Protein AF-A0A927SRC9-F1 (afdb_monomer_lite)

Sequence (230 aa):
MITITPLENLLAWVKRMDMAVAENKFVPLAQTEVENLRKLILIVANGMQYAHPQCEAHLKRIEQNLFYLPDVYGYRINLCLFGQLFLIVHHVKEQLQDGFWCNIHPRIIGVAQAEYVDGYFDSAAEKALREVETYLRELFSQHYSGQGEPKEIATIKDRLLNDDTAYEFDRQTPSGKNYFDGVKALFDNAFKAYRNPAAHRNITISQREAAERIMLASQLMYVLDEKRIK

Radius of gyration: 24.72 Å; chains: 1; bounding box: 65×35×71 Å

pLDDT: mean 82.33, std 11.14, range [45.84, 95.69]

Foldseek 3Di:
DQDVVLLVVLLVVLVVVVVCVVVVHDDADDPVNLVVNLVSLQSRLVVCVPPPVPLSVLSNVLSVQQWDDPDPRHIDGDVVSSVVSNVSSVVSVCCVLPVLCVLFDPQLCVFQNVCLVVVVLLRSLLRLLVSLLVVLQVQLCVQVPPPPRDPDSVVSLCQCLDDPHWWDFPPVDPVRVVVSVVLSVLNVVLCVPRNPPVVVPPDDDDSVRSSVSSSSSRVNVVVVVVTGTD

Secondary structure (DSSP, 8-state):
---HHHHHHHHHHHHHHHHHHHTT---PBPHHHHHHHHHHHHHHHHHTTTT-HHHHHHHHHHHHHSEE--STT-BEE-HHHHHHHHHHHHHHHHIIIIITGGGS-HHHHHHHHHHHHTT-HHHHHHHHHHHHHHHHHHHHHHHTTTSPPPS-HHHHHHHHSSTTSSB----SSHHHHHHHHHHHHHHHHHHHHHS-SGGGS--PPPHHHHHHHHHHHHHHHHHHHHS-B-

Structure (mmCIF, N/CA/C/O backbone):
data_AF-A0A927SRC9-F1
#
_entry.id   AF-A0A927SRC9-F1
#
loop_
_atom_site.group_PDB
_atom_site.id
_atom_site.type_symbol
_atom_site.label_atom_id
_atom_site.label_alt_id
_atom_site.label_comp_id
_atom_site.label_asym_id
_atom_site.label_entity_id
_atom_site.label_seq_id
_atom_site.pdbx_PDB_ins_code
_atom_site.Cartn_x
_atom_site.Cartn_y
_atom_site.Cartn_z
_atom_site.occupancy
_atom_site.B_iso_or_equiv
_atom_site.auth_seq_id
_atom_site.auth_comp_id
_atom_site.auth_asym_id
_atom_site.auth_atom_id
_atom_site.pdbx_PDB_model_num
ATOM 1 N N . MET A 1 1 ? 11.248 6.699 -3.189 1.00 45.84 1 MET A N 1
ATOM 2 C CA . MET A 1 1 ? 10.014 5.995 -3.591 1.00 45.84 1 MET A CA 1
ATOM 3 C C . MET A 1 1 ? 10.081 5.807 -5.090 1.00 45.84 1 MET A C 1
ATOM 5 O O . MET A 1 1 ? 10.367 6.784 -5.773 1.00 45.84 1 MET A O 1
ATOM 9 N N . ILE A 1 2 ? 9.943 4.576 -5.577 1.00 52.00 2 ILE A N 1
ATOM 10 C CA . ILE A 1 2 ? 9.993 4.283 -7.015 1.00 52.00 2 ILE A CA 1
ATOM 11 C C . ILE A 1 2 ? 8.811 4.996 -7.666 1.00 52.00 2 ILE A C 1
ATOM 13 O O . ILE A 1 2 ? 7.673 4.802 -7.250 1.00 52.00 2 ILE A O 1
ATOM 17 N N . THR A 1 3 ? 9.070 5.849 -8.649 1.00 57.88 3 THR A N 1
ATOM 18 C CA . THR A 1 3 ? 8.005 6.371 -9.501 1.00 57.88 3 THR A CA 1
ATOM 19 C C . THR A 1 3 ? 7.595 5.251 -10.461 1.00 57.88 3 THR A C 1
ATOM 21 O O . THR A 1 3 ? 8.454 4.607 -11.064 1.00 57.88 3 THR A O 1
ATOM 24 N N . ILE A 1 4 ? 6.293 4.964 -10.572 1.00 64.81 4 ILE A N 1
ATOM 25 C CA . ILE A 1 4 ? 5.781 3.872 -11.421 1.00 64.81 4 ILE A CA 1
ATOM 26 C C . ILE A 1 4 ? 6.190 4.082 -12.890 1.00 64.81 4 ILE A C 1
ATOM 28 O O . ILE A 1 4 ? 6.624 3.148 -13.559 1.00 64.81 4 ILE A O 1
ATOM 32 N N . THR A 1 5 ? 6.142 5.324 -13.377 1.00 74.44 5 THR A N 1
ATOM 33 C CA . THR A 1 5 ? 6.317 5.637 -14.802 1.00 74.44 5 THR A CA 1
ATOM 34 C C . THR A 1 5 ? 7.704 5.263 -15.362 1.00 74.44 5 THR A C 1
ATOM 36 O O . THR A 1 5 ? 7.764 4.641 -16.423 1.00 74.44 5 THR A O 1
ATOM 39 N N . PRO A 1 6 ? 8.844 5.557 -14.697 1.00 79.81 6 PRO A N 1
ATOM 40 C CA . PRO A 1 6 ? 10.150 5.070 -15.151 1.00 79.81 6 PRO A CA 1
ATOM 41 C C . PRO A 1 6 ? 10.279 3.546 -15.197 1.00 79.81 6 PRO A C 1
ATOM 43 O O . PRO A 1 6 ? 10.915 3.025 -16.115 1.00 79.81 6 PRO A O 1
ATOM 46 N N . LEU A 1 7 ? 9.671 2.835 -14.241 1.00 82.69 7 LEU A N 1
ATOM 47 C CA . LEU A 1 7 ? 9.677 1.374 -14.218 1.00 82.69 7 LEU A CA 1
ATOM 48 C C . LEU A 1 7 ? 8.865 0.798 -15.386 1.00 82.69 7 LEU A C 1
ATOM 50 O O . LEU A 1 7 ? 9.328 -0.122 -16.055 1.00 82.69 7 LEU A O 1
ATOM 54 N N . GLU A 1 8 ? 7.690 1.359 -15.672 1.00 83.94 8 GLU A N 1
ATOM 55 C CA . GLU A 1 8 ? 6.844 0.949 -16.801 1.00 83.94 8 GLU A CA 1
ATOM 56 C C . GLU A 1 8 ? 7.511 1.190 -18.154 1.00 83.94 8 GLU A C 1
ATOM 58 O O . GLU A 1 8 ? 7.498 0.307 -19.014 1.00 83.94 8 GLU A O 1
ATOM 63 N N . ASN A 1 9 ? 8.162 2.342 -18.323 1.00 87.12 9 ASN A N 1
ATOM 64 C CA . ASN A 1 9 ? 8.922 2.648 -19.534 1.00 87.12 9 ASN A CA 1
ATOM 65 C C . ASN A 1 9 ? 10.078 1.660 -19.740 1.00 87.12 9 ASN A C 1
ATOM 67 O O . ASN A 1 9 ? 10.316 1.197 -20.859 1.00 87.12 9 ASN A O 1
ATOM 71 N N . LEU A 1 10 ? 10.775 1.297 -18.658 1.00 90.75 10 LEU A N 1
ATOM 72 C CA . LEU A 1 10 ? 11.849 0.310 -18.704 1.00 90.75 10 LEU A CA 1
ATOM 73 C C . LEU A 1 10 ? 11.312 -1.096 -19.012 1.00 90.75 10 LEU A C 1
ATOM 75 O O . LEU A 1 10 ? 11.871 -1.780 -19.864 1.00 90.75 10 LEU A O 1
ATOM 79 N N . LEU A 1 11 ? 10.196 -1.502 -18.399 1.00 90.25 11 LEU A N 1
ATOM 80 C CA . LEU A 1 11 ? 9.498 -2.761 -18.695 1.00 90.25 11 LEU A CA 1
ATOM 81 C C . LEU A 1 11 ? 9.060 -2.849 -20.160 1.00 90.25 11 LEU A C 1
ATOM 83 O O . LEU A 1 11 ? 9.227 -3.893 -20.789 1.00 90.25 11 LEU A O 1
ATOM 87 N N . ALA A 1 12 ? 8.502 -1.770 -20.712 1.00 90.75 12 ALA A N 1
ATOM 88 C CA . ALA A 1 12 ? 8.084 -1.719 -22.110 1.00 90.75 12 ALA A CA 1
ATOM 89 C C . ALA A 1 12 ? 9.280 -1.905 -23.054 1.00 90.75 12 ALA A C 1
ATOM 91 O O . ALA A 1 12 ? 9.205 -2.687 -24.006 1.00 90.75 12 ALA A O 1
ATOM 92 N N . TRP A 1 13 ? 10.405 -1.246 -22.757 1.00 93.31 13 TRP A N 1
ATOM 93 C CA . TRP A 1 13 ? 11.640 -1.423 -23.514 1.00 93.31 13 TRP A CA 1
ATOM 94 C C . TRP A 1 13 ? 12.182 -2.852 -23.408 1.00 93.31 13 TRP A C 1
ATOM 96 O O . TRP A 1 13 ? 12.467 -3.466 -24.435 1.00 93.31 13 TRP A O 1
ATOM 106 N N . VAL A 1 14 ? 12.267 -3.401 -22.191 1.00 93.31 14 VAL A N 1
ATOM 107 C CA . VAL A 1 14 ? 12.745 -4.768 -21.938 1.00 93.31 14 VAL A CA 1
ATOM 108 C C . VAL A 1 14 ? 11.923 -5.783 -22.735 1.00 93.31 14 VAL A C 1
ATOM 110 O O . VAL A 1 14 ? 12.502 -6.599 -23.444 1.00 93.31 14 VAL A O 1
ATOM 113 N N . LYS A 1 15 ? 10.587 -5.685 -22.716 1.00 91.75 15 LYS A N 1
ATOM 114 C CA . LYS A 1 15 ? 9.701 -6.571 -23.493 1.00 91.75 15 LYS A CA 1
ATOM 115 C C . LYS A 1 15 ? 9.919 -6.456 -24.999 1.00 91.75 15 LYS A C 1
ATOM 117 O O . LYS A 1 15 ? 9.964 -7.463 -25.698 1.00 91.75 15 LYS A O 1
ATOM 122 N N . ARG A 1 16 ? 10.059 -5.230 -25.510 1.00 91.19 16 ARG A N 1
ATOM 123 C CA . ARG A 1 16 ? 10.324 -4.994 -26.936 1.00 91.19 16 ARG A CA 1
ATOM 124 C C . ARG A 1 16 ? 11.650 -5.619 -27.365 1.00 91.19 16 ARG A C 1
ATOM 126 O O . ARG A 1 16 ? 11.724 -6.214 -28.436 1.00 91.19 16 ARG A O 1
ATOM 133 N N . MET A 1 17 ? 12.683 -5.477 -26.539 1.00 88.81 17 MET A N 1
ATOM 134 C CA . MET A 1 17 ? 13.997 -6.050 -26.813 1.00 88.81 17 MET A CA 1
ATOM 135 C C . MET A 1 17 ? 14.001 -7.573 -26.709 1.00 88.81 17 MET A C 1
ATOM 137 O O . MET A 1 17 ? 14.605 -8.213 -27.560 1.00 88.81 17 MET A O 1
ATOM 141 N N . ASP A 1 18 ? 13.306 -8.148 -25.727 1.00 90.69 18 ASP A N 1
ATOM 142 C CA . ASP A 1 18 ? 13.169 -9.599 -25.568 1.00 90.69 18 ASP A CA 1
ATOM 143 C C . ASP A 1 18 ? 12.541 -10.245 -26.815 1.00 90.69 18 ASP A C 1
ATOM 145 O O . ASP A 1 18 ? 13.101 -11.183 -27.381 1.00 90.69 18 ASP A O 1
ATOM 149 N N . MET A 1 19 ? 11.468 -9.644 -27.349 1.00 88.81 19 MET A N 1
ATOM 150 C CA . MET A 1 19 ? 10.874 -10.067 -28.625 1.00 88.81 19 MET A CA 1
ATOM 151 C C . MET A 1 19 ? 11.865 -9.968 -29.793 1.00 88.81 19 MET A C 1
ATOM 153 O O . MET A 1 19 ? 11.963 -10.886 -30.604 1.00 88.81 19 MET A O 1
ATOM 157 N N . ALA A 1 20 ? 12.635 -8.879 -29.879 1.00 86.44 20 ALA A N 1
ATOM 158 C CA . ALA A 1 20 ? 13.613 -8.711 -30.951 1.00 86.44 20 ALA A CA 1
ATOM 159 C C . ALA A 1 20 ? 14.757 -9.737 -30.872 1.00 86.44 20 ALA A C 1
ATOM 161 O O . ALA A 1 20 ? 15.196 -10.243 -31.905 1.00 86.44 20 ALA A O 1
ATOM 162 N N . VAL A 1 21 ? 15.213 -10.074 -29.660 1.00 85.06 21 VAL A N 1
ATOM 163 C CA . VAL A 1 21 ? 16.221 -11.118 -29.426 1.00 85.06 21 VAL A CA 1
ATOM 164 C C . VAL A 1 21 ? 15.667 -12.493 -29.802 1.00 85.06 21 VAL A C 1
ATOM 166 O O . VAL A 1 21 ? 16.353 -13.239 -30.499 1.00 85.06 21 VAL A O 1
ATOM 169 N N . ALA A 1 22 ? 14.427 -12.808 -29.417 1.00 85.75 22 ALA A N 1
ATOM 170 C CA . ALA A 1 22 ? 13.768 -14.070 -29.764 1.00 85.75 22 ALA A CA 1
ATOM 171 C C . ALA A 1 22 ? 13.616 -14.261 -31.285 1.00 85.75 22 ALA A C 1
ATOM 173 O O . ALA A 1 22 ? 13.769 -15.369 -31.796 1.00 85.75 22 ALA A O 1
ATOM 174 N N . GLU A 1 23 ? 13.375 -13.177 -32.022 1.00 88.00 23 GLU A N 1
ATOM 175 C CA . GLU A 1 23 ? 13.274 -13.174 -33.487 1.00 88.00 23 GLU A CA 1
ATOM 176 C C . GLU A 1 23 ? 14.637 -13.038 -34.196 1.00 88.00 23 GLU A C 1
ATOM 178 O O . GLU A 1 23 ? 14.687 -12.918 -35.422 1.00 88.00 23 GLU A O 1
ATOM 183 N N . ASN A 1 24 ? 15.743 -13.031 -33.442 1.00 80.31 24 ASN A N 1
ATOM 184 C CA . ASN A 1 24 ? 17.107 -12.803 -33.930 1.00 80.31 24 ASN A CA 1
ATOM 185 C C . ASN A 1 24 ? 17.245 -11.518 -34.778 1.00 80.31 24 ASN A C 1
ATOM 187 O O . ASN A 1 24 ? 18.045 -11.442 -35.716 1.00 80.31 24 ASN A O 1
ATOM 191 N N . LYS A 1 25 ? 16.438 -10.496 -34.465 1.00 79.50 25 LYS A N 1
ATOM 192 C CA . LYS A 1 25 ? 16.442 -9.200 -35.145 1.00 79.50 25 LYS A CA 1
ATOM 193 C C . LYS A 1 25 ? 17.527 -8.305 -34.566 1.00 79.50 25 LYS A C 1
ATOM 195 O O . LYS A 1 25 ? 17.625 -8.098 -33.358 1.00 79.50 25 LYS A O 1
ATOM 200 N N . PHE A 1 26 ? 18.309 -7.700 -35.454 1.00 71.62 26 PHE A N 1
ATOM 201 C CA . PHE A 1 26 ? 19.232 -6.643 -35.071 1.00 71.62 26 PHE A CA 1
ATOM 202 C C . PHE A 1 26 ? 18.462 -5.344 -34.796 1.00 71.62 26 PHE A C 1
ATOM 204 O O . PHE A 1 26 ? 17.768 -4.836 -35.676 1.00 71.62 26 PHE A O 1
ATOM 211 N N . VAL A 1 27 ? 18.610 -4.797 -33.588 1.00 73.94 27 VAL A N 1
ATOM 212 C CA . VAL A 1 27 ? 18.037 -3.501 -33.197 1.00 73.94 27 VAL A CA 1
ATOM 213 C C . VAL A 1 27 ? 19.183 -2.516 -32.964 1.00 73.94 27 VAL A C 1
ATOM 215 O O . VAL A 1 27 ? 19.844 -2.601 -31.926 1.00 73.94 27 VAL A O 1
ATOM 218 N N . PRO A 1 28 ? 19.466 -1.603 -33.912 1.00 73.69 28 PRO A N 1
ATOM 219 C CA . PRO A 1 28 ? 20.456 -0.559 -33.691 1.00 73.69 28 PRO A CA 1
ATOM 220 C C . PRO A 1 28 ? 19.941 0.420 -32.634 1.00 73.69 28 PRO A C 1
ATOM 222 O O . PRO A 1 28 ? 18.840 0.951 -32.764 1.00 73.69 28 PRO A O 1
ATOM 225 N N . LEU A 1 29 ? 20.749 0.678 -31.605 1.00 83.69 29 LEU A N 1
ATOM 226 C CA . LEU A 1 29 ? 20.427 1.658 -30.571 1.00 83.69 29 LEU A CA 1
ATOM 227 C C . LEU A 1 29 ? 21.151 2.977 -30.842 1.00 83.69 29 LEU A C 1
ATOM 229 O O . LEU A 1 29 ? 22.384 3.029 -30.917 1.00 83.69 29 LEU A O 1
ATOM 233 N N . ALA A 1 30 ? 20.371 4.052 -30.954 1.00 85.81 30 ALA A N 1
ATOM 234 C CA . ALA A 1 30 ? 20.898 5.405 -31.060 1.00 85.81 30 ALA A CA 1
ATOM 235 C C . ALA A 1 30 ? 21.479 5.873 -29.716 1.00 85.81 30 ALA A C 1
ATOM 237 O O . ALA A 1 30 ? 21.013 5.478 -28.647 1.00 85.81 30 ALA A O 1
ATOM 238 N N . GLN A 1 31 ? 22.461 6.776 -29.759 1.00 85.31 31 GLN A N 1
ATOM 239 C CA . GLN A 1 31 ? 23.085 7.323 -28.549 1.00 85.31 31 GLN A CA 1
ATOM 240 C C . GLN A 1 31 ? 22.061 7.968 -27.599 1.00 85.31 31 GLN A C 1
ATOM 242 O O . GLN A 1 31 ? 22.100 7.730 -26.395 1.00 85.31 31 GLN A O 1
ATOM 247 N N . THR A 1 32 ? 21.108 8.730 -28.137 1.00 87.81 32 THR A N 1
ATOM 248 C CA . THR A 1 32 ? 20.048 9.380 -27.351 1.00 87.81 32 THR A CA 1
ATOM 249 C C . THR A 1 32 ? 19.145 8.372 -26.639 1.00 87.81 32 THR A C 1
ATOM 251 O O . THR A 1 32 ? 18.741 8.596 -25.499 1.00 87.81 32 THR A O 1
ATOM 254 N N . GLU A 1 33 ? 18.853 7.236 -27.277 1.00 88.75 33 GLU A N 1
ATOM 255 C CA . GLU A 1 33 ? 18.081 6.151 -26.668 1.00 88.75 33 GLU A CA 1
ATOM 256 C C . GLU A 1 33 ? 18.862 5.492 -25.524 1.00 88.75 33 GLU A C 1
ATOM 258 O O . GLU A 1 33 ? 18.316 5.308 -24.436 1.00 88.75 33 GLU A O 1
ATOM 263 N N . VAL A 1 34 ? 20.154 5.218 -25.726 1.00 90.12 34 VAL A N 1
ATOM 264 C CA . VAL A 1 34 ? 21.039 4.656 -24.692 1.00 90.12 34 VAL A CA 1
ATOM 265 C C . VAL A 1 34 ? 21.136 5.572 -23.475 1.00 90.12 34 VAL A C 1
ATOM 267 O O . VAL A 1 34 ? 20.992 5.110 -22.344 1.00 90.12 34 VAL A O 1
ATOM 270 N N . GLU A 1 35 ? 21.332 6.873 -23.680 1.00 90.44 35 GLU A N 1
ATOM 271 C CA . GLU A 1 35 ? 21.396 7.851 -22.588 1.00 90.44 35 GLU A CA 1
ATOM 272 C C . GLU A 1 35 ? 20.084 7.917 -21.795 1.00 90.44 35 GLU A C 1
ATOM 274 O O . GLU A 1 35 ? 20.103 8.001 -20.564 1.00 90.44 35 GLU A O 1
ATOM 279 N N . ASN A 1 36 ? 18.939 7.835 -22.475 1.00 92.00 36 ASN A N 1
ATOM 280 C CA . ASN A 1 36 ? 17.635 7.794 -21.818 1.00 92.00 36 ASN A CA 1
ATOM 281 C C . ASN A 1 36 ? 17.441 6.505 -21.011 1.00 92.00 36 ASN A C 1
ATOM 283 O O . ASN A 1 36 ? 16.979 6.562 -19.872 1.00 92.00 36 ASN A O 1
ATOM 287 N N . LEU A 1 37 ? 17.837 5.354 -21.553 1.00 92.75 37 LEU A N 1
ATOM 288 C CA . LEU A 1 37 ? 17.742 4.071 -20.852 1.00 92.75 37 LEU A CA 1
ATOM 289 C C . LEU A 1 37 ? 18.650 4.026 -19.627 1.00 92.75 37 LEU A C 1
ATOM 291 O O . LEU A 1 37 ? 18.216 3.583 -18.566 1.00 92.75 37 LEU A O 1
ATOM 295 N N . ARG A 1 38 ? 19.872 4.553 -19.735 1.00 93.69 38 ARG A N 1
ATOM 296 C CA . ARG A 1 38 ? 20.783 4.704 -18.595 1.00 93.69 38 ARG A CA 1
ATOM 297 C C . ARG A 1 38 ? 20.152 5.528 -17.477 1.00 93.69 38 ARG A C 1
ATOM 299 O O . ARG A 1 38 ? 20.130 5.088 -16.329 1.00 93.69 38 ARG A O 1
ATOM 306 N N . LYS A 1 39 ? 19.545 6.671 -17.817 1.00 92.62 39 LYS A N 1
ATOM 307 C CA . LYS A 1 39 ? 18.799 7.499 -16.852 1.00 92.62 39 LYS A CA 1
ATOM 308 C C . LYS A 1 39 ? 17.648 6.727 -16.205 1.00 92.62 39 LYS A C 1
ATOM 310 O O . LYS A 1 39 ? 17.509 6.784 -14.987 1.00 92.62 39 LYS A O 1
ATOM 315 N N . LEU A 1 40 ? 16.849 5.992 -16.984 1.00 90.38 40 LEU A N 1
ATOM 316 C CA . LEU A 1 40 ? 15.742 5.182 -16.459 1.00 90.38 40 LEU A CA 1
ATOM 317 C C . LEU A 1 40 ? 16.233 4.109 -15.480 1.00 90.38 40 LEU A C 1
ATOM 319 O O . LEU A 1 40 ? 15.690 4.001 -14.381 1.00 90.38 40 LEU A O 1
ATOM 323 N N . ILE A 1 41 ? 17.289 3.370 -15.836 1.00 92.88 41 ILE A N 1
ATOM 324 C CA . ILE A 1 41 ? 17.891 2.354 -14.961 1.00 92.88 41 ILE A CA 1
ATOM 325 C C . ILE A 1 41 ? 18.390 3.002 -13.664 1.00 92.88 41 ILE A C 1
ATOM 327 O O . ILE A 1 41 ? 18.125 2.472 -12.587 1.00 92.88 41 ILE A O 1
ATOM 331 N N . LEU A 1 42 ? 19.045 4.166 -13.740 1.00 91.19 42 LEU A N 1
ATOM 332 C CA . LEU A 1 42 ? 19.516 4.889 -12.555 1.00 91.19 42 LEU A CA 1
ATOM 333 C C . LEU A 1 42 ? 18.365 5.345 -11.649 1.00 91.19 42 LEU A C 1
ATOM 335 O O . LEU A 1 42 ? 18.471 5.243 -10.428 1.00 91.19 42 LEU A O 1
ATOM 339 N N . ILE A 1 43 ? 17.267 5.842 -12.227 1.00 87.12 43 ILE A N 1
ATOM 340 C CA . ILE A 1 43 ? 16.080 6.261 -11.467 1.00 87.12 43 ILE A CA 1
ATOM 341 C C . ILE A 1 43 ? 15.481 5.063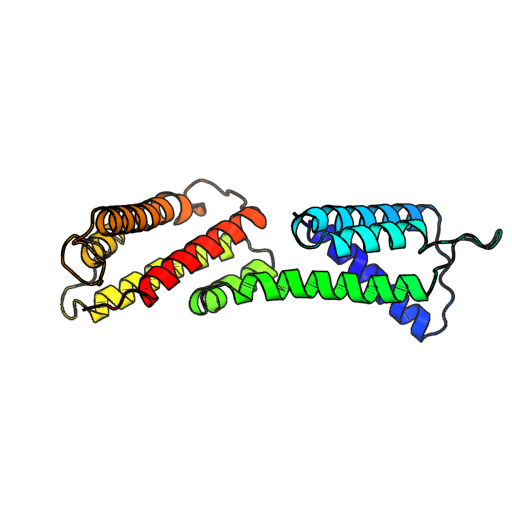 -10.722 1.00 87.12 43 ILE A C 1
ATOM 343 O O . ILE A 1 43 ? 15.209 5.167 -9.525 1.00 87.12 43 ILE A O 1
ATOM 347 N N . VAL A 1 44 ? 15.329 3.920 -11.400 1.00 85.94 44 VAL A N 1
ATOM 348 C CA . VAL A 1 44 ? 14.832 2.683 -10.778 1.00 85.94 44 VAL A CA 1
ATOM 349 C C . VAL A 1 44 ? 15.801 2.189 -9.696 1.00 85.94 44 VAL A C 1
ATOM 351 O O . VAL A 1 44 ? 15.359 1.845 -8.601 1.00 85.94 44 VAL A O 1
ATOM 354 N N . ALA A 1 45 ? 17.114 2.229 -9.950 1.00 87.75 45 ALA A N 1
ATOM 355 C CA . ALA A 1 45 ? 18.144 1.840 -8.985 1.00 87.75 45 ALA A CA 1
ATOM 356 C C . ALA A 1 45 ? 18.093 2.694 -7.711 1.00 87.75 45 ALA A C 1
ATOM 358 O O . ALA A 1 45 ? 18.006 2.159 -6.609 1.00 87.75 45 ALA A O 1
ATOM 359 N N . ASN A 1 46 ? 18.079 4.020 -7.849 1.00 84.31 46 ASN A N 1
ATOM 360 C CA . ASN A 1 46 ? 18.010 4.936 -6.708 1.00 84.31 46 ASN A CA 1
ATOM 361 C C . ASN A 1 46 ? 16.675 4.805 -5.955 1.00 84.31 46 ASN A C 1
ATOM 363 O O . ASN A 1 46 ? 16.626 4.952 -4.735 1.00 84.31 46 ASN A O 1
ATOM 367 N N . GLY A 1 47 ? 15.589 4.472 -6.660 1.00 76.81 47 GLY A N 1
ATOM 368 C CA . GLY A 1 47 ? 14.307 4.145 -6.041 1.00 76.81 47 GLY A CA 1
ATOM 369 C C . GLY A 1 47 ? 14.366 2.927 -5.109 1.00 76.81 47 GLY A C 1
ATOM 370 O O . GLY A 1 47 ? 13.562 2.854 -4.178 1.00 76.81 47 GLY A O 1
ATOM 371 N N . MET A 1 48 ? 15.336 2.030 -5.318 1.00 74.38 48 MET A N 1
ATOM 372 C CA . MET A 1 48 ? 15.547 0.794 -4.557 1.00 74.38 48 MET A CA 1
ATOM 373 C C . MET A 1 48 ? 16.512 0.907 -3.380 1.00 74.38 48 MET A C 1
ATOM 375 O O . MET A 1 48 ? 16.611 -0.044 -2.606 1.00 74.38 48 MET A O 1
ATOM 379 N N . GLN A 1 49 ? 17.178 2.049 -3.202 1.00 76.12 49 GLN A N 1
ATOM 380 C CA . GLN A 1 49 ? 18.244 2.226 -2.211 1.00 76.12 49 GLN A CA 1
ATOM 381 C C . GLN A 1 49 ? 17.858 1.771 -0.795 1.00 76.12 49 GLN A C 1
ATOM 383 O O . GLN A 1 49 ? 18.661 1.167 -0.090 1.00 76.12 49 GLN A O 1
ATOM 388 N N . TYR A 1 50 ? 16.621 2.043 -0.377 1.00 67.12 50 TYR A N 1
ATOM 389 C CA . TYR A 1 50 ? 16.157 1.732 0.977 1.00 67.12 50 TYR A CA 1
ATOM 390 C C . TYR A 1 50 ? 15.476 0.365 1.098 1.00 67.12 50 TYR A C 1
ATOM 392 O O . TYR A 1 50 ? 15.511 -0.229 2.170 1.00 67.12 50 TYR A O 1
ATOM 400 N N . ALA A 1 51 ? 14.860 -0.132 0.022 1.00 66.94 51 ALA A N 1
ATOM 401 C CA . ALA A 1 51 ? 14.133 -1.402 0.040 1.00 66.94 51 ALA A CA 1
ATOM 402 C C . ALA A 1 51 ? 15.066 -2.593 -0.229 1.00 66.94 51 ALA A C 1
ATOM 404 O O . ALA A 1 51 ? 15.014 -3.600 0.472 1.00 66.94 51 ALA A O 1
ATOM 405 N N . HIS A 1 52 ? 15.954 -2.465 -1.221 1.00 74.12 52 HIS A N 1
ATOM 406 C CA . HIS A 1 52 ? 16.836 -3.537 -1.680 1.00 74.12 52 HIS A CA 1
ATOM 407 C C . HIS A 1 52 ? 18.204 -2.986 -2.136 1.00 74.12 52 HIS A C 1
ATOM 409 O O . HIS A 1 52 ? 18.459 -2.884 -3.341 1.00 74.12 52 HIS A O 1
ATOM 415 N N . PRO A 1 53 ? 19.137 -2.702 -1.203 1.00 79.81 53 PRO A N 1
ATOM 416 C CA . PRO A 1 53 ? 20.460 -2.146 -1.526 1.00 79.81 53 PRO A CA 1
ATOM 417 C C . PRO A 1 53 ? 21.271 -2.998 -2.520 1.00 79.81 53 PRO A C 1
ATOM 419 O O . PRO A 1 53 ? 22.036 -2.490 -3.337 1.00 79.81 53 PRO A O 1
ATOM 422 N N . GLN A 1 54 ? 21.078 -4.321 -2.493 1.00 81.94 54 GLN A N 1
ATOM 423 C CA . GLN A 1 54 ? 21.727 -5.244 -3.430 1.00 81.94 54 GLN A CA 1
ATOM 424 C C . GLN A 1 54 ? 21.199 -5.082 -4.867 1.00 81.94 54 GLN A C 1
ATOM 426 O O . GLN A 1 54 ? 21.971 -5.165 -5.822 1.00 81.94 54 GLN A O 1
ATOM 431 N N . CYS A 1 55 ? 19.898 -4.812 -5.031 1.00 83.31 55 CYS A N 1
ATOM 432 C CA . CYS A 1 55 ? 19.298 -4.551 -6.341 1.00 83.31 55 CYS A CA 1
ATOM 433 C C . CYS A 1 55 ? 19.769 -3.208 -6.905 1.00 83.31 55 CYS A C 1
ATOM 435 O O . CYS A 1 55 ? 20.077 -3.126 -8.091 1.00 83.31 55 CYS A O 1
ATOM 437 N N . GLU A 1 56 ? 19.892 -2.178 -6.062 1.00 86.31 56 GLU A N 1
ATOM 438 C CA . GLU A 1 56 ? 20.474 -0.888 -6.452 1.00 86.31 56 GLU A CA 1
ATOM 439 C C . GLU A 1 56 ? 21.897 -1.068 -7.007 1.00 86.31 56 GLU A C 1
ATOM 441 O O . GLU A 1 56 ? 22.192 -0.613 -8.116 1.00 86.31 56 GLU A O 1
ATOM 446 N N . ALA A 1 57 ? 22.773 -1.753 -6.263 1.00 88.25 57 ALA A N 1
ATOM 447 C CA . ALA A 1 57 ? 24.156 -1.980 -6.677 1.00 88.25 57 ALA A CA 1
ATOM 448 C C . ALA A 1 57 ? 24.238 -2.754 -8.006 1.00 88.25 57 ALA A C 1
ATOM 450 O O . ALA A 1 57 ? 25.018 -2.395 -8.895 1.00 88.25 57 ALA A O 1
ATOM 451 N N . HIS A 1 58 ? 23.396 -3.777 -8.181 1.00 89.94 58 HIS A N 1
ATOM 452 C CA . HIS A 1 58 ? 23.323 -4.525 -9.434 1.00 89.94 58 HIS A CA 1
ATOM 453 C C . HIS A 1 58 ? 22.795 -3.689 -10.603 1.00 89.94 58 HIS A C 1
ATOM 455 O O . HIS A 1 58 ? 23.379 -3.750 -11.685 1.00 89.94 58 HIS A O 1
ATOM 461 N N . LEU A 1 59 ? 21.752 -2.879 -10.410 1.00 92.06 59 LEU A N 1
ATOM 462 C CA . LEU A 1 59 ? 21.220 -2.010 -11.464 1.00 92.06 59 LEU A CA 1
ATOM 463 C C . LEU A 1 59 ? 22.229 -0.934 -11.883 1.00 92.06 59 LEU A C 1
ATOM 465 O O . LEU A 1 59 ? 22.371 -0.677 -13.076 1.00 92.06 59 LEU A O 1
ATOM 469 N N . LYS A 1 60 ? 22.997 -0.373 -10.940 1.00 93.00 60 LYS A N 1
ATOM 470 C CA . LYS A 1 60 ? 24.106 0.549 -11.249 1.00 93.00 60 LYS A CA 1
ATOM 471 C C . LYS A 1 60 ? 25.201 -0.130 -12.074 1.00 93.00 60 LYS A C 1
ATOM 473 O O . LYS A 1 60 ? 25.687 0.447 -13.041 1.00 93.00 60 LYS A O 1
ATOM 478 N N . ARG A 1 61 ? 25.545 -1.384 -11.760 1.00 94.31 61 ARG A N 1
ATOM 479 C CA . ARG A 1 61 ? 26.479 -2.173 -12.583 1.00 94.31 61 ARG A CA 1
ATOM 480 C C . ARG A 1 61 ? 25.930 -2.426 -13.988 1.00 94.31 61 ARG A C 1
ATOM 482 O O . ARG A 1 61 ? 26.690 -2.370 -14.955 1.00 94.31 61 ARG A O 1
ATOM 489 N N . ILE A 1 62 ? 24.639 -2.743 -14.099 1.00 94.00 62 ILE A N 1
ATOM 490 C CA . ILE A 1 62 ? 23.974 -2.969 -15.386 1.00 94.00 62 ILE A CA 1
ATOM 491 C C . ILE A 1 62 ? 24.003 -1.686 -16.213 1.00 94.00 62 ILE A C 1
ATOM 493 O O . ILE A 1 62 ? 24.426 -1.741 -17.358 1.00 94.00 62 ILE A O 1
ATOM 497 N N . GLU A 1 63 ? 23.639 -0.536 -15.648 1.00 94.25 63 GLU A N 1
ATOM 498 C CA . GLU A 1 63 ? 23.644 0.748 -16.362 1.00 94.25 63 GLU A CA 1
ATOM 499 C C . GLU A 1 63 ? 24.987 1.040 -17.053 1.00 94.25 63 GLU A C 1
ATOM 501 O O . GLU A 1 63 ? 25.015 1.383 -18.239 1.00 94.25 63 GLU A O 1
ATOM 506 N N . GLN A 1 64 ? 26.090 0.800 -16.342 1.00 91.69 64 GLN A N 1
ATOM 507 C CA . GLN A 1 64 ? 27.445 1.057 -16.831 1.00 91.69 64 GLN A CA 1
ATOM 508 C C . GLN A 1 64 ? 27.874 0.121 -17.968 1.00 91.69 64 GLN A C 1
ATOM 510 O O . GLN A 1 64 ? 28.624 0.534 -18.851 1.00 91.69 64 GLN A O 1
ATOM 515 N N . ASN A 1 65 ? 27.414 -1.134 -17.952 1.00 92.88 65 ASN A N 1
ATOM 516 C CA . ASN A 1 65 ? 27.985 -2.208 -18.774 1.00 92.88 65 ASN A CA 1
ATOM 517 C C . ASN A 1 65 ? 26.996 -2.831 -19.777 1.00 92.88 65 ASN A C 1
ATOM 519 O O . ASN A 1 65 ? 27.398 -3.636 -20.619 1.00 92.88 65 ASN A O 1
ATOM 523 N N . LEU A 1 66 ? 25.704 -2.492 -19.696 1.00 92.88 66 LEU A N 1
ATOM 524 C CA . LEU A 1 66 ? 24.654 -3.040 -20.560 1.00 92.88 66 LEU A CA 1
ATOM 525 C C . LEU A 1 66 ? 24.876 -2.659 -22.020 1.00 92.88 66 LEU A C 1
ATOM 527 O O . LEU A 1 66 ? 24.677 -3.490 -22.902 1.00 92.88 66 LEU A O 1
ATOM 531 N N . PHE A 1 67 ? 25.290 -1.416 -22.258 1.00 91.69 67 PHE A N 1
ATOM 532 C CA . PHE A 1 67 ? 25.535 -0.881 -23.589 1.00 91.69 67 PHE A CA 1
ATOM 533 C C . PHE A 1 67 ? 27.032 -0.743 -23.823 1.00 91.69 67 PHE A C 1
ATOM 535 O O . PHE A 1 67 ? 27.716 -0.057 -23.064 1.00 91.69 67 PHE A O 1
ATOM 542 N N . TYR A 1 68 ? 27.521 -1.345 -24.899 1.00 86.50 68 TYR A N 1
ATOM 543 C CA . TYR A 1 68 ? 28.899 -1.192 -25.349 1.00 86.50 68 TYR A CA 1
ATOM 544 C C . TYR A 1 68 ? 28.920 -0.820 -26.827 1.00 86.50 68 TYR A C 1
ATOM 546 O O . TYR A 1 68 ? 27.992 -1.135 -27.573 1.00 86.50 68 TYR A O 1
ATOM 554 N N . LEU A 1 69 ? 29.972 -0.124 -27.244 1.00 82.81 69 LEU A N 1
ATOM 555 C CA . LEU A 1 69 ? 30.147 0.321 -28.619 1.00 82.81 69 LEU A CA 1
ATOM 556 C C . LEU A 1 69 ? 31.293 -0.482 -29.245 1.00 82.81 69 LEU A C 1
ATOM 558 O O . LEU A 1 69 ? 32.453 -0.149 -29.012 1.00 82.81 69 LEU A O 1
ATOM 562 N N . PRO A 1 70 ? 30.999 -1.577 -29.964 1.00 67.50 70 PRO A N 1
ATOM 563 C CA . PRO A 1 70 ? 32.050 -2.409 -30.531 1.00 67.50 70 PRO A CA 1
ATOM 564 C C . PRO A 1 70 ? 32.683 -1.801 -31.785 1.00 67.50 70 PRO A C 1
ATOM 566 O O . PRO A 1 70 ? 33.811 -2.164 -32.066 1.00 67.50 70 PRO A O 1
ATOM 569 N N . ASP A 1 71 ? 31.982 -0.917 -32.517 1.00 61.78 71 ASP A N 1
ATOM 570 C CA . ASP A 1 71 ? 32.457 -0.257 -33.748 1.00 61.78 71 ASP A CA 1
ATOM 571 C C . ASP A 1 71 ? 31.496 0.876 -34.202 1.00 61.78 71 ASP A C 1
ATOM 573 O O . ASP A 1 71 ? 30.486 1.151 -33.551 1.00 61.78 71 ASP A O 1
ATOM 577 N N . VAL A 1 72 ? 31.775 1.507 -35.355 1.00 65.38 72 VAL A N 1
ATOM 578 C CA . VAL A 1 72 ? 31.069 2.661 -35.981 1.00 65.38 72 VAL A CA 1
ATOM 579 C C . VAL A 1 72 ? 29.553 2.461 -36.213 1.00 65.38 72 VAL A C 1
ATOM 581 O O . VAL A 1 72 ? 28.833 3.414 -36.494 1.00 65.38 72 VAL A O 1
ATOM 584 N N . TYR A 1 73 ? 29.039 1.236 -36.085 1.00 63.75 73 TYR A N 1
ATOM 585 C CA . TYR A 1 73 ? 27.655 0.865 -36.422 1.00 63.75 73 TYR A CA 1
ATOM 586 C C . TYR A 1 73 ? 26.636 1.031 -35.276 1.00 63.75 73 TYR A C 1
ATOM 588 O O . TYR A 1 73 ? 25.483 0.624 -35.420 1.00 63.75 73 TYR A O 1
ATOM 596 N N . GLY A 1 74 ? 27.036 1.632 -34.151 1.00 73.19 74 GLY A N 1
ATOM 597 C CA . GLY A 1 74 ? 26.149 1.968 -33.030 1.00 73.19 74 GLY A CA 1
ATOM 598 C C . GLY A 1 74 ? 26.291 1.058 -31.808 1.00 73.19 74 GLY A C 1
ATOM 599 O O . GLY A 1 74 ? 27.115 0.141 -31.768 1.00 73.19 74 GLY A O 1
ATOM 600 N N . TYR A 1 75 ? 25.492 1.338 -30.775 1.00 83.12 75 TYR A N 1
ATOM 601 C CA . TYR A 1 75 ? 25.554 0.608 -29.509 1.00 83.12 75 TYR A CA 1
ATOM 602 C C . TYR A 1 75 ? 24.968 -0.800 -29.635 1.00 83.12 75 TYR A C 1
ATOM 604 O O . TYR A 1 75 ? 23.933 -1.014 -30.269 1.00 83.12 75 TYR A O 1
ATOM 612 N N . ARG A 1 76 ? 25.613 -1.757 -28.963 1.00 83.81 76 ARG A N 1
ATOM 613 C CA . ARG A 1 76 ? 25.128 -3.125 -28.768 1.00 83.81 76 ARG A CA 1
ATOM 614 C C . ARG A 1 76 ? 24.813 -3.390 -27.304 1.00 83.81 76 ARG A C 1
ATOM 616 O O . ARG A 1 76 ? 25.309 -2.707 -26.409 1.00 83.81 76 ARG A O 1
ATOM 623 N N . ILE A 1 77 ? 23.995 -4.414 -27.083 1.00 88.50 77 ILE A N 1
ATOM 624 C CA . ILE A 1 77 ? 23.563 -4.848 -25.757 1.00 88.50 77 ILE A CA 1
ATOM 625 C C . ILE A 1 77 ? 24.381 -6.062 -25.318 1.00 88.50 77 ILE A C 1
ATOM 627 O O . ILE A 1 77 ? 24.581 -7.011 -26.079 1.00 88.50 77 ILE A O 1
ATOM 631 N N . ASN A 1 78 ? 24.832 -6.056 -24.069 1.00 90.50 78 ASN A N 1
ATOM 632 C CA . ASN A 1 78 ? 25.357 -7.239 -23.405 1.00 90.50 78 ASN A CA 1
ATOM 633 C C . ASN A 1 78 ? 24.188 -8.140 -22.980 1.00 90.50 78 ASN A C 1
ATOM 635 O O . ASN A 1 78 ? 23.483 -7.831 -22.020 1.00 90.50 78 ASN A O 1
ATOM 639 N N . LEU A 1 79 ? 23.994 -9.260 -23.683 1.00 88.56 79 LEU A N 1
ATOM 640 C CA . LEU A 1 79 ? 22.861 -10.169 -23.464 1.00 88.56 79 LEU A CA 1
ATOM 641 C C . LEU A 1 79 ? 22.802 -10.744 -22.040 1.00 88.56 79 LEU A C 1
ATOM 643 O O . LEU A 1 79 ? 21.715 -10.934 -21.502 1.00 88.56 79 LEU A O 1
ATOM 647 N N . CYS A 1 80 ? 23.950 -10.964 -21.393 1.00 90.56 80 CYS A N 1
ATOM 648 C CA . CYS A 1 80 ? 23.987 -11.454 -20.013 1.00 90.56 80 CYS A CA 1
ATOM 649 C C . CYS A 1 80 ? 23.448 -10.400 -19.034 1.00 90.56 80 CYS A C 1
ATOM 651 O O . CYS A 1 80 ? 22.614 -10.696 -18.177 1.00 90.56 80 CYS A O 1
ATOM 653 N N . LEU A 1 81 ? 23.879 -9.146 -19.189 1.00 92.62 81 LEU A N 1
ATOM 654 C CA . LEU A 1 81 ? 23.390 -8.041 -18.362 1.00 92.62 81 LEU A CA 1
ATOM 655 C C . LEU A 1 81 ? 21.943 -7.669 -18.690 1.00 92.62 81 LEU A C 1
ATOM 657 O O . LEU A 1 81 ? 21.210 -7.263 -17.792 1.00 92.62 81 LEU A O 1
ATOM 661 N N . PHE A 1 82 ? 21.516 -7.853 -19.939 1.00 92.94 82 PHE A N 1
ATOM 662 C CA . PHE A 1 82 ? 20.119 -7.709 -20.330 1.00 92.94 82 PHE A CA 1
ATOM 663 C C . PHE A 1 82 ? 19.226 -8.742 -19.638 1.00 92.94 82 PHE A C 1
ATOM 665 O O . PHE A 1 82 ? 18.209 -8.362 -19.070 1.00 92.94 82 PHE A O 1
ATOM 672 N N . GLY A 1 83 ? 19.628 -10.018 -19.599 1.00 90.62 83 GLY A N 1
ATOM 673 C CA . GLY A 1 83 ? 18.887 -11.047 -18.862 1.00 90.62 83 GLY A CA 1
ATOM 674 C C . GLY A 1 83 ? 18.779 -10.735 -17.364 1.00 90.62 83 GLY A C 1
ATOM 675 O O . GLY A 1 83 ? 17.713 -10.879 -16.771 1.00 90.62 83 GLY A O 1
ATOM 676 N N . GLN A 1 84 ? 19.853 -10.217 -16.754 1.00 93.00 84 GLN A N 1
ATOM 677 C CA . GLN A 1 84 ? 19.811 -9.742 -15.363 1.00 93.00 84 GLN A CA 1
ATOM 678 C C . GLN A 1 84 ? 18.849 -8.561 -15.190 1.00 93.00 84 GLN A C 1
ATOM 680 O O . GLN A 1 84 ? 18.062 -8.550 -14.246 1.00 93.00 84 GLN A O 1
ATOM 685 N N . LEU A 1 85 ? 18.884 -7.586 -16.104 1.00 93.75 85 LEU A N 1
ATOM 686 C CA . LEU A 1 85 ? 17.967 -6.450 -16.088 1.00 93.75 85 LEU A CA 1
ATOM 687 C C . LEU A 1 85 ? 16.514 -6.913 -16.199 1.00 93.75 85 LEU A C 1
ATOM 689 O O . LEU A 1 85 ? 15.680 -6.452 -15.427 1.00 93.75 85 LEU A O 1
ATOM 693 N N . PHE A 1 86 ? 16.231 -7.834 -17.122 1.00 92.25 86 PHE A N 1
ATOM 694 C CA . PHE A 1 86 ? 14.905 -8.407 -17.331 1.00 92.25 86 PHE A CA 1
ATOM 695 C C . PHE A 1 86 ? 14.352 -8.983 -16.026 1.00 92.25 86 PHE A C 1
ATOM 697 O O . PHE A 1 86 ? 13.279 -8.577 -15.579 1.00 92.25 86 PHE A O 1
ATOM 704 N N . LEU A 1 87 ? 15.120 -9.862 -15.377 1.00 91.19 87 LEU A N 1
ATOM 705 C CA . LEU A 1 87 ? 14.708 -10.509 -14.132 1.00 91.19 87 LEU A CA 1
ATOM 706 C C . LEU A 1 87 ? 14.513 -9.503 -12.997 1.00 91.19 87 LEU A C 1
ATOM 708 O O . LEU A 1 87 ? 13.500 -9.557 -12.305 1.00 91.19 87 LEU A O 1
ATOM 712 N N . ILE A 1 88 ? 15.451 -8.567 -12.822 1.00 89.38 88 ILE A N 1
ATOM 713 C CA . ILE A 1 88 ? 15.365 -7.571 -11.750 1.00 89.38 88 ILE A CA 1
ATOM 714 C C . ILE A 1 88 ? 14.135 -6.690 -11.952 1.00 89.38 88 ILE A C 1
ATOM 716 O O . ILE A 1 88 ? 13.355 -6.528 -11.025 1.00 89.38 88 ILE A O 1
ATOM 720 N N . VAL A 1 89 ? 13.932 -6.140 -13.150 1.00 88.81 89 VAL A N 1
ATOM 721 C CA . VAL A 1 89 ? 12.828 -5.211 -13.438 1.00 88.81 89 VAL A CA 1
ATOM 722 C C . VAL A 1 89 ? 11.462 -5.897 -13.297 1.00 88.81 89 VAL A C 1
ATOM 724 O O . VAL A 1 89 ? 10.522 -5.276 -12.797 1.00 88.81 89 VAL A O 1
ATOM 727 N N . HIS A 1 90 ? 11.353 -7.178 -13.662 1.00 87.06 90 HIS A N 1
ATOM 728 C CA . HIS A 1 90 ? 10.156 -7.981 -13.402 1.00 87.06 90 HIS A CA 1
ATOM 729 C C . HIS A 1 90 ? 9.938 -8.233 -11.908 1.00 87.06 90 HIS A C 1
ATOM 731 O O . HIS A 1 90 ? 8.859 -7.940 -11.402 1.00 87.06 90 HIS A O 1
ATOM 737 N N . HIS A 1 91 ? 10.973 -8.664 -11.188 1.00 83.38 91 HIS A N 1
ATOM 738 C CA . HIS A 1 91 ? 10.895 -8.885 -9.746 1.00 83.38 91 HIS A CA 1
ATOM 739 C C . HIS A 1 91 ? 10.537 -7.603 -8.979 1.00 83.38 91 HIS A C 1
ATOM 741 O O . HIS A 1 91 ? 9.716 -7.628 -8.071 1.00 83.38 91 HIS A O 1
ATOM 747 N N . VAL A 1 92 ? 11.103 -6.457 -9.372 1.00 79.94 92 VAL A N 1
ATOM 748 C CA . VAL A 1 92 ? 10.749 -5.137 -8.829 1.00 79.94 92 VAL A CA 1
ATOM 749 C C . VAL A 1 92 ? 9.260 -4.859 -9.016 1.00 79.94 92 VAL A C 1
ATOM 751 O O . VAL A 1 92 ? 8.601 -4.388 -8.089 1.00 79.94 92 VAL A O 1
ATOM 754 N N . LYS A 1 93 ? 8.729 -5.130 -10.213 1.00 79.56 93 LYS A N 1
ATOM 755 C CA . LYS A 1 93 ? 7.311 -4.930 -10.512 1.00 79.56 93 LYS A CA 1
ATOM 756 C C . LYS A 1 93 ? 6.433 -5.824 -9.639 1.00 79.56 93 LYS A C 1
ATOM 758 O O . LYS A 1 93 ? 5.479 -5.327 -9.053 1.00 79.56 93 LYS A O 1
ATOM 763 N N . GLU A 1 94 ? 6.779 -7.102 -9.541 1.00 74.81 94 GLU A N 1
ATOM 764 C CA . GLU A 1 94 ? 6.079 -8.078 -8.704 1.00 74.81 94 GLU A CA 1
ATOM 765 C C . GLU A 1 94 ? 6.119 -7.664 -7.236 1.00 74.81 94 GLU A C 1
ATOM 767 O O . GLU A 1 94 ? 5.079 -7.572 -6.613 1.00 74.81 94 GLU A O 1
ATOM 772 N N . GLN A 1 95 ? 7.269 -7.279 -6.682 1.00 68.19 95 GLN A N 1
ATOM 773 C CA . GLN A 1 95 ? 7.360 -6.815 -5.291 1.00 68.19 95 GLN A CA 1
ATOM 774 C C . GLN A 1 95 ? 6.504 -5.570 -5.018 1.00 68.19 95 GLN A C 1
ATOM 776 O O . GLN A 1 95 ? 5.876 -5.470 -3.964 1.00 68.19 95 GLN A O 1
ATOM 781 N N . LEU A 1 96 ? 6.437 -4.633 -5.968 1.00 65.38 96 LEU A N 1
ATOM 782 C CA . LEU A 1 96 ? 5.557 -3.467 -5.859 1.00 65.38 96 LEU A CA 1
ATOM 783 C C . LEU A 1 96 ? 4.067 -3.838 -5.936 1.00 65.38 96 LEU A C 1
ATOM 785 O O . LEU A 1 96 ? 3.245 -3.126 -5.359 1.00 65.38 96 LEU A O 1
ATOM 789 N N . GLN A 1 97 ? 3.722 -4.925 -6.630 1.00 63.53 97 GLN A N 1
ATOM 790 C CA . GLN A 1 97 ? 2.348 -5.408 -6.785 1.00 63.53 97 GLN A CA 1
ATOM 791 C C . GLN A 1 97 ? 1.929 -6.436 -5.722 1.00 63.53 97 GLN A C 1
ATOM 793 O O . GLN A 1 97 ? 0.761 -6.460 -5.364 1.00 63.53 97 GLN A O 1
ATOM 798 N N . ASP A 1 98 ? 2.845 -7.216 -5.158 1.00 63.81 98 ASP A N 1
ATOM 799 C CA . ASP A 1 98 ? 2.547 -8.345 -4.269 1.00 63.81 98 ASP A CA 1
ATOM 800 C C . ASP A 1 98 ? 2.964 -8.061 -2.819 1.00 63.81 98 ASP A C 1
ATOM 802 O O . ASP A 1 98 ? 2.246 -8.406 -1.881 1.00 63.81 98 ASP A O 1
ATOM 806 N N . GLY A 1 99 ? 4.098 -7.380 -2.609 1.00 68.12 99 GLY A N 1
ATOM 807 C CA . GLY A 1 99 ? 4.662 -7.133 -1.276 1.00 68.12 99 GLY A CA 1
ATOM 808 C C . GLY A 1 99 ? 3.895 -6.091 -0.456 1.00 68.12 99 GLY A C 1
ATOM 809 O O . GLY A 1 99 ? 3.865 -6.146 0.773 1.00 68.12 99 GLY A O 1
ATOM 810 N N . PHE A 1 100 ? 3.244 -5.137 -1.123 1.00 77.00 100 PHE A N 1
ATOM 811 C CA . PHE A 1 100 ? 2.375 -4.183 -0.436 1.00 77.00 100 PHE A CA 1
ATOM 812 C C . PHE A 1 100 ? 1.103 -4.876 0.063 1.00 77.00 100 PHE A C 1
ATOM 814 O O . PHE A 1 100 ? 0.797 -4.814 1.251 1.00 77.00 100 PHE A O 1
ATOM 821 N N . TRP A 1 101 ? 0.398 -5.584 -0.825 1.00 84.06 101 TRP A N 1
ATOM 822 C CA . TRP A 1 101 ? -0.920 -6.151 -0.536 1.00 84.06 101 TRP A CA 1
ATOM 823 C C . TRP A 1 101 ? -0.885 -7.387 0.364 1.00 84.06 101 TRP A C 1
ATOM 825 O O . TRP A 1 101 ? -1.860 -7.618 1.071 1.00 84.06 101 TRP A O 1
ATOM 835 N N . CYS A 1 102 ? 0.224 -8.133 0.428 1.00 80.62 102 CYS A N 1
ATOM 836 C CA . CYS A 1 102 ? 0.341 -9.278 1.340 1.00 80.62 102 CYS A CA 1
ATOM 837 C C . CYS A 1 102 ? 0.272 -8.896 2.831 1.00 80.62 102 CYS A C 1
ATOM 839 O O . CYS A 1 102 ? -0.042 -9.741 3.664 1.00 80.62 102 CYS A O 1
ATOM 841 N N . ASN A 1 103 ? 0.522 -7.625 3.159 1.00 82.50 103 ASN A N 1
ATOM 842 C CA . ASN A 1 103 ? 0.435 -7.086 4.518 1.00 82.50 103 ASN A CA 1
ATOM 843 C C . ASN A 1 103 ? -0.881 -6.328 4.778 1.00 82.50 103 ASN A C 1
ATOM 845 O O . ASN A 1 103 ? -1.092 -5.798 5.871 1.00 82.50 103 ASN A O 1
ATOM 849 N N . ILE A 1 104 ? -1.766 -6.246 3.780 1.00 92.44 104 ILE A N 1
ATOM 850 C CA . ILE A 1 104 ? -3.045 -5.545 3.889 1.00 92.44 104 ILE A CA 1
ATOM 851 C C . ILE A 1 104 ? -4.139 -6.521 4.320 1.00 92.44 104 ILE A C 1
ATOM 853 O O . ILE A 1 104 ? -4.202 -7.662 3.876 1.00 92.44 104 ILE A O 1
ATOM 857 N N . HIS A 1 105 ? -5.020 -6.059 5.200 1.00 93.69 105 HIS A N 1
ATOM 858 C CA . HIS A 1 105 ? -6.155 -6.823 5.683 1.00 93.69 105 HIS A CA 1
ATOM 859 C C . HIS A 1 105 ? -7.055 -7.286 4.516 1.00 93.69 105 HIS A C 1
ATOM 861 O O . HIS A 1 105 ? -7.422 -6.446 3.685 1.00 93.69 105 HIS A O 1
ATOM 867 N N . PRO A 1 106 ? -7.488 -8.565 4.450 1.00 92.12 106 PRO A N 1
ATOM 868 C CA . PRO A 1 106 ? -8.198 -9.115 3.288 1.00 92.12 106 PRO A CA 1
ATOM 869 C C . PRO A 1 106 ? -9.441 -8.328 2.853 1.00 92.12 106 PRO A C 1
ATOM 871 O O . PRO A 1 106 ? -9.675 -8.157 1.657 1.00 92.12 106 PRO A O 1
ATOM 874 N N . ARG A 1 107 ? -10.213 -7.778 3.804 1.00 93.69 107 ARG A N 1
ATOM 875 C CA . ARG A 1 107 ? -11.373 -6.922 3.477 1.00 93.69 107 ARG A CA 1
ATOM 876 C C . ARG A 1 107 ? -10.966 -5.640 2.751 1.00 93.69 107 ARG A C 1
ATOM 878 O O . ARG A 1 107 ? -11.637 -5.225 1.815 1.00 93.69 107 ARG A O 1
ATOM 885 N N . ILE A 1 108 ? -9.841 -5.041 3.147 1.00 95.69 108 ILE A N 1
ATOM 886 C CA . ILE A 1 108 ? -9.319 -3.825 2.517 1.00 95.69 108 ILE A CA 1
ATOM 887 C C . ILE A 1 108 ? -8.804 -4.131 1.107 1.00 95.69 108 ILE A C 1
ATOM 889 O O . ILE A 1 108 ? -9.069 -3.355 0.188 1.00 95.69 108 ILE A O 1
ATOM 893 N N . ILE A 1 109 ? -8.138 -5.277 0.911 1.00 91.88 109 ILE A N 1
ATOM 894 C CA . ILE A 1 109 ? -7.730 -5.746 -0.425 1.00 91.88 109 ILE A CA 1
ATOM 895 C C . ILE A 1 109 ? -8.952 -5.791 -1.354 1.00 91.88 109 ILE A C 1
ATOM 897 O O . ILE A 1 109 ? -8.920 -5.209 -2.438 1.00 91.88 109 ILE A O 1
ATOM 901 N N . GLY A 1 110 ? -10.047 -6.403 -0.889 1.00 90.62 110 GLY A N 1
ATOM 902 C CA . GLY A 1 110 ? -11.270 -6.592 -1.673 1.00 90.62 110 GLY A CA 1
ATOM 903 C C . GLY A 1 110 ? -11.932 -5.303 -2.177 1.00 90.62 110 GLY A C 1
ATOM 904 O O . GLY A 1 110 ? -12.619 -5.345 -3.195 1.00 90.62 110 GLY A O 1
ATOM 905 N N . VAL A 1 111 ? -11.714 -4.162 -1.514 1.00 93.75 111 VAL A N 1
ATOM 906 C CA . VAL A 1 111 ? -12.359 -2.884 -1.877 1.00 93.75 111 VAL A CA 1
ATOM 907 C C . VAL A 1 111 ? -11.422 -1.868 -2.528 1.00 93.75 111 VAL A C 1
ATOM 909 O O . VAL A 1 111 ? -11.894 -1.031 -3.298 1.00 93.75 111 VAL A O 1
ATOM 912 N N . ALA A 1 112 ? -10.121 -1.911 -2.222 1.00 92.69 112 ALA A N 1
ATOM 913 C CA . ALA A 1 112 ? -9.177 -0.850 -2.581 1.00 92.69 112 ALA A CA 1
ATOM 914 C C . ALA A 1 112 ? -8.125 -1.271 -3.619 1.00 92.69 112 ALA A C 1
ATOM 916 O O . ALA A 1 112 ? -7.551 -0.399 -4.273 1.00 92.69 112 ALA A O 1
ATOM 917 N N . GLN A 1 113 ? -7.860 -2.572 -3.796 1.00 88.44 113 GLN A N 1
ATOM 918 C CA . GLN A 1 113 ? -6.745 -3.030 -4.633 1.00 88.44 113 GLN A CA 1
ATOM 919 C C . GLN A 1 113 ? -6.900 -2.653 -6.102 1.00 88.44 113 GLN A C 1
ATOM 921 O O . GLN A 1 113 ? -5.975 -2.080 -6.676 1.00 88.44 113 GLN A O 1
ATOM 926 N N . ALA A 1 114 ? -8.059 -2.943 -6.694 1.00 84.12 114 ALA A N 1
ATOM 927 C CA . ALA A 1 114 ? -8.300 -2.672 -8.109 1.00 84.12 114 ALA A CA 1
ATOM 928 C C . ALA A 1 114 ? -8.118 -1.181 -8.431 1.00 84.12 114 ALA A C 1
ATOM 930 O O . ALA A 1 114 ? -7.335 -0.820 -9.299 1.00 84.12 114 ALA A O 1
ATOM 931 N N . GLU A 1 115 ? -8.744 -0.304 -7.644 1.00 86.38 115 GLU A N 1
ATOM 932 C CA . GLU A 1 115 ? -8.679 1.142 -7.871 1.00 86.38 115 GLU A CA 1
ATOM 933 C C . GLU A 1 115 ? -7.283 1.723 -7.673 1.00 86.38 115 GLU A C 1
ATOM 935 O O . GLU A 1 115 ? -6.866 2.601 -8.424 1.00 86.38 115 GLU A O 1
ATOM 940 N N . TYR A 1 116 ? -6.535 1.219 -6.692 1.00 87.19 116 TYR A N 1
ATOM 941 C CA . TYR A 1 116 ? -5.164 1.659 -6.478 1.00 87.19 116 TYR A CA 1
ATOM 942 C C . TYR A 1 116 ? -4.254 1.249 -7.644 1.00 87.19 116 TYR A C 1
ATOM 944 O O . TYR A 1 116 ? -3.411 2.038 -8.068 1.00 87.19 116 TYR A O 1
ATOM 952 N N . VAL A 1 117 ? -4.423 0.030 -8.171 1.00 80.19 117 VAL A N 1
ATOM 953 C CA . VAL A 1 117 ? -3.666 -0.464 -9.335 1.00 80.19 117 VAL A CA 1
ATOM 954 C C . VAL A 1 117 ? -4.033 0.311 -10.601 1.00 80.19 117 VAL A C 1
ATOM 956 O O . VAL A 1 117 ? -3.144 0.635 -11.386 1.00 80.19 117 VAL A O 1
ATOM 959 N N . ASP A 1 118 ? -5.305 0.678 -10.751 1.00 77.19 118 ASP A N 1
ATOM 960 C CA . ASP A 1 118 ? -5.814 1.467 -11.878 1.00 77.19 118 ASP A CA 1
ATOM 961 C C . ASP A 1 118 ? -5.461 2.969 -11.782 1.00 77.19 118 ASP A C 1
ATOM 963 O O . ASP A 1 118 ? -5.765 3.746 -12.687 1.00 77.19 118 ASP A O 1
ATOM 967 N N . GLY A 1 119 ? -4.790 3.396 -10.705 1.00 76.69 119 GLY A N 1
ATOM 968 C CA . GLY A 1 119 ? -4.329 4.775 -10.508 1.00 76.69 119 GLY A CA 1
ATOM 969 C C . GLY A 1 119 ? -5.362 5.721 -9.886 1.00 76.69 119 GLY A C 1
ATOM 970 O O . GLY A 1 119 ? -5.081 6.910 -9.723 1.00 76.69 119 GLY A O 1
ATOM 971 N N . TYR A 1 120 ? -6.528 5.211 -9.482 1.00 84.81 120 TYR A N 1
ATOM 972 C CA . TYR A 1 120 ? -7.563 5.940 -8.741 1.00 84.81 120 TYR A CA 1
ATOM 973 C C . TYR A 1 120 ? -7.228 5.981 -7.241 1.00 84.81 120 TYR A C 1
ATOM 975 O O . TYR A 1 120 ? -7.910 5.398 -6.395 1.00 84.81 120 TYR A O 1
ATOM 983 N N . PHE A 1 121 ? -6.117 6.641 -6.908 1.00 87.06 121 PHE A N 1
ATOM 984 C CA . PHE A 1 121 ? -5.537 6.653 -5.560 1.00 87.06 121 PHE A CA 1
ATOM 985 C C . PHE A 1 121 ? -6.445 7.284 -4.500 1.00 87.06 121 PHE A C 1
ATOM 987 O O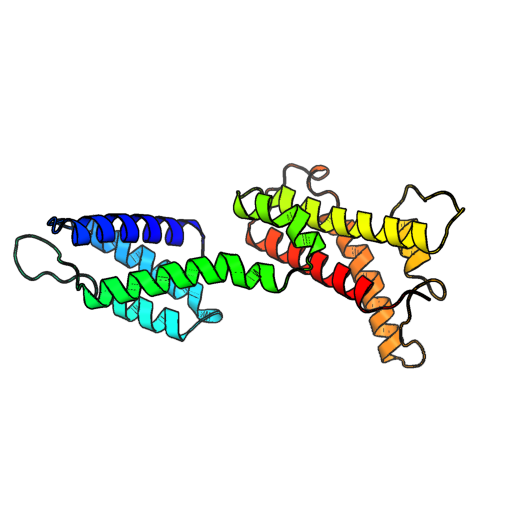 . PHE A 1 121 ? -6.489 6.826 -3.357 1.00 87.06 121 PHE A O 1
ATOM 994 N N . ASP A 1 122 ? -7.172 8.328 -4.877 1.00 87.50 122 ASP A N 1
ATOM 995 C CA . ASP A 1 122 ? -8.156 9.000 -4.040 1.00 87.50 122 ASP A CA 1
ATOM 996 C C . ASP A 1 122 ? -9.318 8.074 -3.675 1.00 87.50 122 ASP A C 1
ATOM 998 O O . ASP A 1 122 ? -9.612 7.887 -2.490 1.00 87.50 122 ASP A O 1
ATOM 1002 N N . SER A 1 123 ? -9.906 7.433 -4.684 1.00 88.69 123 SER A N 1
ATOM 1003 C CA . SER A 1 123 ? -11.014 6.499 -4.503 1.00 88.69 123 SER A CA 1
ATOM 1004 C C . SER A 1 123 ? -10.588 5.270 -3.697 1.00 88.69 123 SER A C 1
ATOM 1006 O O . SER A 1 123 ? -11.261 4.902 -2.732 1.00 88.69 123 SER A O 1
ATOM 1008 N N . ALA A 1 124 ? -9.415 4.701 -3.992 1.00 91.50 124 ALA A N 1
ATOM 1009 C CA . ALA A 1 124 ? -8.889 3.551 -3.262 1.00 91.50 124 ALA A CA 1
ATOM 1010 C C . ALA A 1 124 ? -8.703 3.844 -1.762 1.00 91.50 124 ALA A C 1
ATOM 1012 O O . ALA A 1 124 ? -9.098 3.044 -0.908 1.00 91.50 124 ALA A O 1
ATOM 1013 N N . ALA A 1 125 ? -8.138 5.010 -1.429 1.00 91.50 125 ALA A N 1
ATOM 1014 C CA . ALA A 1 125 ? -7.949 5.432 -0.045 1.00 91.50 125 ALA A CA 1
ATOM 1015 C C . ALA A 1 125 ? -9.282 5.685 0.680 1.00 91.50 125 ALA A C 1
ATOM 1017 O O . ALA A 1 125 ? -9.431 5.324 1.850 1.00 91.50 125 ALA A O 1
ATOM 1018 N N . GLU A 1 126 ? -10.256 6.289 -0.006 1.00 89.88 126 GLU A N 1
ATOM 1019 C CA . GLU A 1 126 ? -11.594 6.534 0.537 1.00 89.88 126 GLU A CA 1
ATOM 1020 C C . GLU A 1 126 ? -12.344 5.223 0.802 1.00 89.88 126 GLU A C 1
ATOM 1022 O O . GLU A 1 126 ? -12.907 5.038 1.886 1.00 89.88 126 GLU A O 1
ATOM 1027 N N . LYS A 1 127 ? -12.311 4.282 -0.149 1.00 92.31 127 LYS A N 1
ATOM 1028 C CA . LYS A 1 127 ? -12.937 2.963 0.002 1.00 92.31 127 LYS A CA 1
ATOM 1029 C C . LYS A 1 127 ? -12.335 2.165 1.148 1.00 92.31 127 LYS A C 1
ATOM 1031 O O . LYS A 1 127 ? -13.093 1.579 1.916 1.00 92.31 127 LYS A O 1
ATOM 1036 N N . ALA A 1 128 ? -11.013 2.193 1.314 1.00 94.75 128 ALA A N 1
ATOM 1037 C CA . ALA A 1 128 ? -10.354 1.513 2.426 1.00 94.75 128 ALA A CA 1
ATOM 1038 C C . ALA A 1 128 ? -10.881 2.000 3.790 1.00 94.75 128 ALA A C 1
ATOM 1040 O O . ALA A 1 128 ? -11.240 1.194 4.644 1.00 94.75 128 ALA A O 1
ATOM 1041 N N . LEU A 1 129 ? -11.000 3.316 3.993 1.00 92.38 129 LEU A N 1
ATOM 1042 C CA . LEU A 1 129 ? -11.521 3.874 5.248 1.00 92.38 129 LEU A CA 1
ATOM 1043 C C . LEU A 1 129 ? -13.030 3.671 5.422 1.00 92.38 129 LEU A C 1
ATOM 1045 O O . LEU A 1 129 ? -13.497 3.456 6.542 1.00 92.38 129 LEU A O 1
ATOM 1049 N N . ARG A 1 130 ? -13.799 3.717 4.329 1.00 91.44 130 ARG A N 1
ATOM 1050 C CA . ARG A 1 130 ? -15.233 3.399 4.349 1.00 91.44 130 ARG A CA 1
ATOM 1051 C C . ARG A 1 130 ? -15.485 1.944 4.745 1.00 91.44 130 ARG A C 1
ATOM 1053 O O . ARG A 1 130 ? -16.451 1.672 5.454 1.00 91.44 130 ARG A O 1
ATOM 1060 N N . GLU A 1 131 ? -14.621 1.025 4.336 1.00 95.00 131 GLU A N 1
ATOM 1061 C CA . GLU A 1 131 ? -14.719 -0.382 4.727 1.00 95.00 131 GLU A CA 1
ATOM 1062 C C . GLU A 1 131 ? -14.459 -0.568 6.229 1.00 95.00 131 GLU A C 1
ATOM 1064 O O . GLU A 1 131 ? -15.171 -1.332 6.872 1.00 95.00 131 GLU A O 1
ATOM 1069 N N . VAL A 1 132 ? -13.545 0.205 6.836 1.00 93.56 132 VAL A N 1
ATOM 1070 C CA . VAL A 1 132 ? -13.373 0.221 8.308 1.00 93.56 132 VAL A CA 1
ATOM 1071 C C . VAL A 1 132 ? -14.651 0.687 9.010 1.00 93.56 132 VAL A C 1
ATOM 1073 O O . VAL A 1 132 ? -15.059 0.101 10.009 1.00 93.56 132 VAL A O 1
ATOM 1076 N N . GLU A 1 133 ? -15.316 1.725 8.493 1.00 91.38 133 GLU A N 1
ATOM 1077 C CA . GLU A 1 133 ? -16.617 2.156 9.027 1.00 91.38 133 GLU A CA 1
ATOM 1078 C C . GLU A 1 133 ? -17.684 1.071 8.875 1.00 91.38 133 GLU A C 1
ATOM 1080 O O . GLU A 1 133 ? -18.451 0.838 9.808 1.00 91.38 133 GLU A O 1
ATOM 1085 N N . THR A 1 134 ? -17.733 0.422 7.714 1.00 92.19 134 THR A N 1
ATOM 1086 C CA . THR A 1 134 ? -18.692 -0.652 7.432 1.00 92.19 134 THR A CA 1
ATOM 1087 C C . THR A 1 134 ? -18.504 -1.793 8.423 1.00 92.19 134 THR A C 1
ATOM 1089 O O . THR A 1 134 ? -19.468 -2.223 9.051 1.00 92.19 134 THR A O 1
ATOM 1092 N N . TYR A 1 135 ? -17.257 -2.194 8.673 1.00 91.50 135 TYR A N 1
ATOM 1093 C CA . TYR A 1 135 ? -16.963 -3.234 9.647 1.00 91.50 135 TYR A CA 1
ATOM 1094 C C . TYR A 1 135 ? -17.344 -2.832 11.077 1.00 91.50 135 TYR A C 1
ATOM 1096 O O . TYR A 1 135 ? -17.989 -3.604 11.778 1.00 91.50 135 TYR A O 1
ATOM 1104 N N . LEU A 1 136 ? -17.061 -1.596 11.502 1.00 88.88 136 LEU A N 1
ATOM 1105 C CA . LEU A 1 136 ? -17.519 -1.093 12.806 1.00 88.88 136 LEU A CA 1
ATOM 1106 C C . LEU A 1 136 ? -19.051 -1.154 12.950 1.00 88.88 136 LEU A C 1
ATOM 1108 O O . LEU A 1 136 ? -19.556 -1.489 14.019 1.00 88.88 136 LEU A O 1
ATOM 1112 N N . ARG A 1 137 ? -19.805 -0.851 11.888 1.00 88.94 137 ARG A N 1
ATOM 1113 C CA . ARG A 1 137 ? -21.277 -0.948 11.887 1.00 88.94 137 ARG A CA 1
ATOM 1114 C C . ARG A 1 137 ? -21.765 -2.392 11.980 1.00 88.94 137 ARG A C 1
ATOM 1116 O O . ARG A 1 137 ? -22.716 -2.670 12.715 1.00 88.94 137 ARG A O 1
ATOM 1123 N N . GLU A 1 138 ? -21.102 -3.312 11.285 1.00 89.06 138 GLU A N 1
ATOM 1124 C CA . GLU A 1 138 ? -21.375 -4.749 11.390 1.00 89.06 138 GLU A CA 1
ATOM 1125 C C . GLU A 1 138 ? -21.147 -5.249 12.821 1.00 89.06 138 GLU A C 1
ATOM 1127 O O . GLU A 1 138 ? -22.039 -5.868 13.401 1.00 89.06 138 GLU A O 1
ATOM 1132 N N . LEU A 1 139 ? -20.006 -4.907 13.426 1.00 86.19 139 LEU A N 1
ATOM 1133 C CA . LEU A 1 139 ? -19.657 -5.288 14.800 1.00 86.19 139 LEU A CA 1
ATOM 1134 C C . LEU A 1 139 ? -20.643 -4.696 15.817 1.00 86.19 139 LEU A C 1
ATOM 1136 O O . LEU A 1 139 ? -21.077 -5.380 16.744 1.00 86.19 139 LEU A O 1
ATOM 1140 N N . PHE A 1 140 ? -21.071 -3.448 15.611 1.00 85.12 140 PHE A N 1
ATOM 1141 C CA . PHE A 1 140 ? -22.116 -2.826 16.423 1.00 85.12 140 PHE A CA 1
ATOM 1142 C C . PHE A 1 140 ? -23.438 -3.592 16.343 1.00 85.12 140 PHE A C 1
ATOM 1144 O O . PHE A 1 140 ? -24.065 -3.858 17.366 1.00 85.12 140 PHE A O 1
ATOM 1151 N N . SER A 1 141 ? -23.853 -3.962 15.133 1.00 84.38 141 SER A N 1
ATOM 1152 C CA . SER A 1 141 ? -25.108 -4.683 14.902 1.00 84.38 141 SER A CA 1
ATOM 1153 C C . SER A 1 141 ? -25.084 -6.088 15.505 1.00 84.38 141 SER A C 1
ATOM 1155 O O . SER A 1 141 ? -26.108 -6.560 16.001 1.00 84.38 141 SER A O 1
ATOM 1157 N N . GLN A 1 142 ? -23.918 -6.738 15.497 1.00 83.44 142 GLN A N 1
ATOM 1158 C CA . GLN A 1 142 ? -23.705 -8.045 16.117 1.00 83.44 142 GLN A CA 1
ATOM 1159 C C . GLN A 1 142 ? -23.779 -7.972 17.651 1.00 83.44 142 GLN A C 1
ATOM 1161 O O . GLN A 1 142 ? -24.451 -8.804 18.255 1.00 83.44 142 GLN A O 1
ATOM 1166 N N . HIS A 1 143 ? -23.160 -6.964 18.280 1.00 77.25 143 HIS A N 1
ATOM 1167 C CA . HIS A 1 143 ? -23.108 -6.857 19.748 1.00 77.25 143 HIS A CA 1
ATOM 1168 C C . HIS A 1 143 ? -24.312 -6.176 20.396 1.00 77.25 143 HIS A C 1
ATOM 1170 O O . HIS A 1 143 ? -24.664 -6.498 21.530 1.00 77.25 143 HIS A O 1
ATOM 1176 N N . TYR A 1 144 ? -24.974 -5.256 19.696 1.00 76.44 144 TYR A N 1
ATOM 1177 C CA . TYR A 1 144 ? -26.131 -4.517 20.212 1.00 76.44 144 TYR A CA 1
ATOM 1178 C C . TYR A 1 144 ? -27.407 -4.842 19.439 1.00 76.44 144 TYR A C 1
ATOM 1180 O O . TYR A 1 144 ? -28.207 -3.949 19.143 1.00 76.44 144 TYR A O 1
ATOM 1188 N N . SER A 1 145 ? -27.618 -6.125 19.124 1.00 67.81 145 SER A N 1
ATOM 1189 C CA . SER A 1 145 ? -28.802 -6.594 18.403 1.00 67.81 145 SER A CA 1
ATOM 1190 C C . SER A 1 145 ? -30.091 -6.052 19.042 1.00 67.81 145 SER A C 1
ATOM 1192 O O . SER A 1 145 ? -30.353 -6.288 20.223 1.00 67.81 145 SER A O 1
ATOM 1194 N N . GLY A 1 146 ? -30.895 -5.314 18.270 1.00 67.06 146 GLY A N 1
ATOM 1195 C CA . GLY A 1 146 ? -32.165 -4.730 18.724 1.00 67.06 146 GLY A CA 1
ATOM 1196 C C . GLY A 1 146 ? -32.098 -3.267 19.181 1.00 67.06 146 GLY A C 1
ATOM 1197 O O . GLY A 1 146 ? -33.148 -2.649 19.362 1.00 67.06 146 GLY A O 1
ATOM 1198 N N . GLN A 1 147 ? -30.907 -2.672 19.307 1.00 66.38 147 GLN A N 1
ATOM 1199 C CA . GLN A 1 147 ? -30.768 -1.217 19.402 1.00 66.38 147 GLN A CA 1
ATOM 1200 C C . GLN A 1 147 ? -30.643 -0.641 17.988 1.00 66.38 147 GLN A C 1
ATOM 1202 O O . GLN A 1 147 ? -29.806 -1.086 17.210 1.00 66.38 147 GLN A O 1
ATOM 1207 N N . GLY A 1 148 ? -31.488 0.331 17.633 1.00 69.44 148 GLY A N 1
ATOM 1208 C CA . GLY A 1 148 ? -31.420 0.974 16.318 1.00 69.44 148 GLY A CA 1
ATOM 1209 C C . GLY A 1 148 ? -30.016 1.520 16.035 1.00 69.44 148 GLY A C 1
ATOM 1210 O O . GLY A 1 148 ? -29.432 2.190 16.889 1.00 69.44 148 GLY A O 1
ATOM 1211 N N . GLU A 1 149 ? -29.480 1.222 14.850 1.00 75.00 149 GLU A N 1
ATOM 1212 C CA . GLU A 1 149 ? -28.128 1.623 14.458 1.00 75.00 149 GLU A CA 1
ATOM 1213 C C . GLU A 1 149 ? -27.997 3.160 14.439 1.00 75.00 149 GLU A C 1
ATOM 1215 O O . GLU A 1 149 ? -28.755 3.842 13.736 1.00 75.00 149 GLU A O 1
ATOM 1220 N N . PRO A 1 150 ? -27.044 3.746 15.190 1.00 80.06 150 PRO A N 1
ATOM 1221 C CA . PRO A 1 150 ? -26.795 5.177 15.131 1.00 80.06 150 PRO A CA 1
ATOM 1222 C C . PRO A 1 150 ? -26.340 5.615 13.732 1.00 80.06 150 PRO A C 1
ATOM 1224 O O . PRO A 1 150 ? -25.481 5.000 13.099 1.00 80.06 150 PRO A O 1
ATOM 1227 N N . LYS A 1 151 ? -26.863 6.749 13.254 1.00 79.31 151 LYS A N 1
ATOM 1228 C CA . LYS A 1 151 ? -26.422 7.326 11.971 1.00 79.31 151 LYS A CA 1
ATOM 1229 C C . LYS A 1 151 ? -24.963 7.785 12.030 1.00 79.31 151 LYS A C 1
ATOM 1231 O O . LYS A 1 151 ? -24.214 7.623 11.066 1.00 79.31 151 LYS A O 1
ATOM 1236 N N . GLU A 1 152 ? -24.550 8.335 13.167 1.00 82.56 152 GLU A N 1
ATOM 1237 C CA . GLU A 1 152 ? -23.216 8.891 13.363 1.00 82.56 152 GLU A CA 1
ATOM 1238 C C . GLU A 1 152 ? -22.198 7.814 13.749 1.00 82.56 152 GLU A C 1
ATOM 1240 O O . GLU A 1 152 ? -22.336 7.137 14.769 1.00 82.56 152 GLU A O 1
ATOM 1245 N N . ILE A 1 153 ? -21.113 7.708 12.972 1.00 82.06 153 ILE A N 1
ATOM 1246 C CA . ILE A 1 153 ? -20.012 6.781 13.280 1.00 82.06 153 ILE A CA 1
ATOM 1247 C C . ILE A 1 153 ? -19.336 7.106 14.612 1.00 82.06 153 ILE A C 1
ATOM 1249 O O . ILE A 1 153 ? -18.776 6.218 15.241 1.00 82.06 153 ILE A O 1
ATOM 1253 N N . ALA A 1 154 ? -19.354 8.378 15.032 1.00 82.19 154 ALA A N 1
ATOM 1254 C CA . ALA A 1 154 ? -18.776 8.805 16.300 1.00 82.19 154 ALA A CA 1
ATOM 1255 C C . ALA A 1 154 ? -19.466 8.071 17.451 1.00 82.19 154 ALA A C 1
ATOM 1257 O O . ALA A 1 154 ? -18.798 7.431 18.251 1.00 82.19 154 ALA A O 1
ATOM 1258 N N . THR A 1 155 ? -20.801 8.026 17.430 1.00 83.19 155 THR A N 1
ATOM 1259 C CA . THR A 1 155 ? -21.599 7.293 18.416 1.00 83.19 155 THR A CA 1
ATOM 1260 C C . THR A 1 155 ? -21.336 5.789 18.385 1.00 83.19 155 THR A C 1
ATOM 1262 O O . THR A 1 155 ? -21.287 5.163 19.440 1.00 83.19 155 THR A O 1
ATOM 1265 N N . ILE A 1 156 ? -21.166 5.195 17.199 1.00 83.94 156 ILE A N 1
ATOM 1266 C CA . ILE A 1 156 ? -20.856 3.762 17.068 1.00 83.94 156 ILE A CA 1
ATOM 1267 C C . ILE A 1 156 ? -19.478 3.446 17.649 1.00 83.94 156 ILE A C 1
ATOM 1269 O O . ILE A 1 156 ? -19.355 2.530 18.458 1.00 83.94 156 ILE A O 1
ATOM 1273 N N . LYS A 1 157 ? -18.459 4.232 17.285 1.00 84.56 157 LYS A N 1
ATOM 1274 C CA . LYS A 1 157 ? -17.101 4.094 17.820 1.00 84.56 157 LYS A CA 1
ATOM 1275 C C . LYS A 1 157 ? -17.074 4.288 19.320 1.00 84.56 157 LYS A C 1
ATOM 1277 O O . LYS A 1 157 ? -16.483 3.465 19.996 1.00 84.56 157 LYS A O 1
ATOM 1282 N N . ASP A 1 158 ? -17.729 5.324 19.834 1.00 81.62 158 ASP A N 1
ATOM 1283 C CA . ASP A 1 158 ? -17.822 5.544 21.271 1.00 81.62 158 ASP A CA 1
ATOM 1284 C C . ASP A 1 158 ? -18.466 4.328 21.937 1.00 81.62 158 ASP A C 1
ATOM 1286 O O . ASP A 1 158 ? -17.913 3.785 22.877 1.00 81.62 158 ASP A O 1
ATOM 1290 N N . ARG A 1 159 ? -19.582 3.803 21.427 1.00 80.06 159 ARG A N 1
ATOM 1291 C CA . ARG A 1 159 ? -20.213 2.623 22.038 1.00 80.06 159 ARG A CA 1
ATOM 1292 C C . ARG A 1 159 ? -19.355 1.356 21.968 1.00 80.06 159 ARG A C 1
ATOM 1294 O O . ARG A 1 159 ? -19.349 0.611 22.939 1.00 80.06 159 ARG A O 1
ATOM 1301 N N . LEU A 1 160 ? -18.625 1.116 20.881 1.00 79.44 160 LEU A N 1
ATOM 1302 C CA . LEU A 1 160 ? -17.747 -0.057 20.746 1.00 79.44 160 LEU A CA 1
ATOM 1303 C C . LEU A 1 160 ? -16.421 0.087 21.509 1.00 79.44 160 LEU A C 1
ATOM 1305 O O . LEU A 1 160 ? -15.916 -0.881 22.070 1.00 79.44 160 LEU A O 1
ATOM 1309 N N . LEU A 1 161 ? -15.854 1.292 21.526 1.00 76.69 161 LEU A N 1
ATOM 1310 C CA . LEU A 1 161 ? -14.514 1.616 22.023 1.00 76.69 161 LEU A CA 1
ATOM 1311 C C . LEU A 1 161 ? -14.560 2.490 23.289 1.00 76.69 161 LEU A C 1
ATOM 1313 O O . LEU A 1 161 ? -13.625 3.249 23.543 1.00 76.69 161 LEU A O 1
ATOM 1317 N N . ASN A 1 162 ? -15.626 2.412 24.089 1.00 72.69 162 ASN A N 1
ATOM 1318 C CA . ASN A 1 162 ? -15.685 3.042 25.411 1.00 72.69 162 ASN A CA 1
ATOM 1319 C C . ASN A 1 162 ? -15.318 2.071 26.534 1.00 72.69 162 ASN A C 1
ATOM 1321 O O . ASN A 1 162 ? -15.079 0.873 26.345 1.00 72.69 162 ASN A O 1
ATOM 1325 N N . ASP A 1 163 ? -15.255 2.649 27.729 1.00 57.62 163 ASP A N 1
ATOM 1326 C CA . ASP A 1 163 ? -14.739 2.085 28.967 1.00 57.62 163 ASP A CA 1
ATOM 1327 C C . ASP A 1 163 ? -15.406 0.790 29.464 1.00 57.62 163 ASP A C 1
ATOM 1329 O O . ASP A 1 163 ? -14.977 0.306 30.504 1.00 57.62 163 ASP A O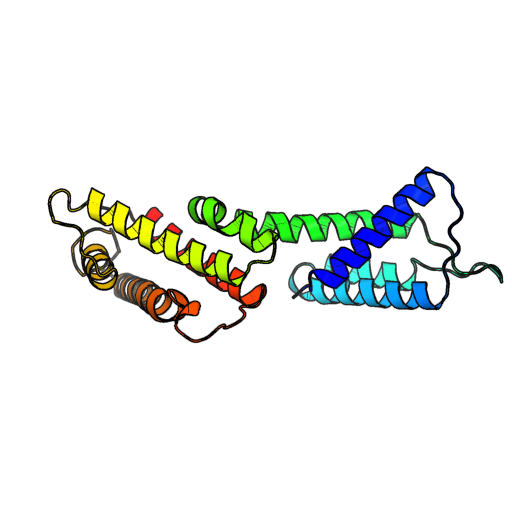 1
ATOM 1333 N N . ASP A 1 164 ? -16.313 0.114 28.738 1.00 55.41 164 ASP A N 1
ATOM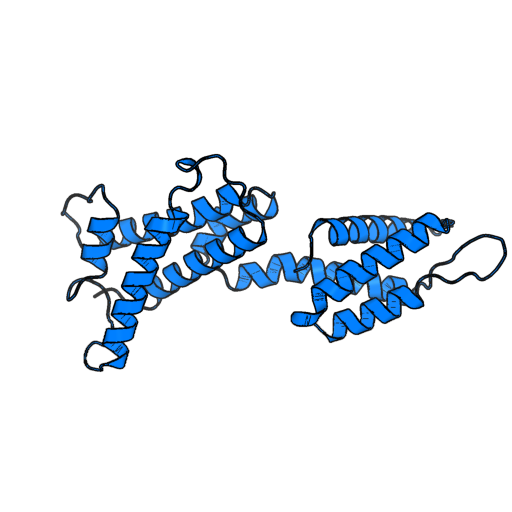 1334 C CA . ASP A 1 164 ? -16.843 -1.175 29.237 1.00 55.41 164 ASP A CA 1
ATOM 1335 C C . ASP A 1 164 ? -17.435 -2.200 28.244 1.00 55.41 164 ASP A C 1
ATOM 1337 O O . ASP A 1 164 ? -17.972 -3.217 28.667 1.00 55.41 164 ASP A O 1
ATOM 1341 N N . THR A 1 165 ? -17.423 -1.981 26.930 1.00 60.16 165 THR A N 1
ATOM 1342 C CA . THR A 1 165 ? -18.641 -2.385 26.199 1.00 60.16 165 THR A CA 1
ATOM 1343 C C . THR A 1 165 ? -18.512 -3.388 25.051 1.00 60.16 165 THR A C 1
ATOM 1345 O O . THR A 1 165 ? -19.550 -3.877 24.610 1.00 60.16 165 THR A O 1
ATOM 1348 N N . ALA A 1 166 ? -17.312 -3.761 24.595 1.00 61.41 166 ALA A N 1
ATOM 1349 C CA . ALA A 1 166 ? -17.178 -4.760 23.526 1.00 61.41 166 ALA A CA 1
ATOM 1350 C C . ALA A 1 166 ? -15.820 -5.485 23.572 1.00 61.41 166 ALA A C 1
ATOM 1352 O O . ALA A 1 166 ? -15.767 -6.699 23.698 1.00 61.41 166 ALA A O 1
ATOM 1353 N N . TYR A 1 167 ? -14.706 -4.756 23.541 1.00 69.31 167 TYR A N 1
ATOM 1354 C CA . TYR A 1 167 ? -13.388 -5.350 23.294 1.00 69.31 167 TYR A CA 1
ATOM 1355 C C . TYR A 1 167 ? -12.563 -5.678 24.549 1.00 69.31 167 TYR A C 1
ATOM 1357 O O . TYR A 1 167 ? -12.488 -4.890 25.497 1.00 69.31 167 TYR A O 1
ATOM 1365 N N . GLU A 1 168 ? -11.858 -6.813 24.523 1.00 70.44 168 GLU A N 1
ATOM 1366 C CA . GLU A 1 168 ? -10.904 -7.207 25.569 1.00 70.44 168 GLU A CA 1
ATOM 1367 C C . GLU A 1 168 ? -9.552 -6.485 25.434 1.00 70.44 168 GLU A C 1
ATOM 1369 O O . GLU A 1 168 ? -8.623 -6.948 24.770 1.00 70.44 168 GLU A O 1
ATOM 1374 N N . PHE A 1 169 ? -9.415 -5.343 26.108 1.00 73.56 169 PHE A N 1
ATOM 1375 C CA . PHE A 1 169 ? -8.124 -4.679 26.315 1.00 73.56 169 PHE A CA 1
ATOM 1376 C C . PHE A 1 169 ? -7.602 -4.933 27.737 1.00 73.56 169 PHE A C 1
ATOM 1378 O O . PHE A 1 169 ? -8.386 -4.961 28.689 1.00 73.56 169 PHE A O 1
ATOM 1385 N N . ASP A 1 170 ? -6.279 -5.078 27.906 1.00 73.38 170 ASP A N 1
ATOM 1386 C CA . ASP A 1 170 ? -5.670 -5.010 29.240 1.00 73.38 170 ASP A CA 1
ATOM 1387 C C . ASP A 1 170 ? -5.868 -3.593 29.778 1.00 73.38 170 ASP A C 1
ATOM 1389 O O . ASP A 1 170 ? -5.373 -2.622 29.216 1.00 73.38 170 ASP A O 1
ATOM 1393 N N . ARG A 1 171 ? -6.625 -3.473 30.862 1.00 74.06 171 ARG A N 1
ATOM 1394 C CA . ARG A 1 171 ? -6.895 -2.198 31.535 1.00 74.06 171 ARG A CA 1
ATOM 1395 C C . ARG A 1 171 ? -6.416 -2.198 32.979 1.00 74.06 171 ARG A C 1
ATOM 1397 O O . ARG A 1 171 ? -6.674 -1.243 33.708 1.00 74.06 171 ARG A O 1
ATOM 1404 N N . GLN A 1 172 ? -5.733 -3.256 33.404 1.00 80.88 172 GLN A N 1
ATOM 1405 C CA . GLN A 1 172 ? -5.192 -3.364 34.756 1.00 80.88 172 GLN A CA 1
ATOM 1406 C C . GLN A 1 172 ? -3.819 -2.696 34.844 1.00 80.88 172 GLN A C 1
ATOM 1408 O O . GLN A 1 172 ? -3.461 -2.144 35.884 1.00 80.88 172 GLN A O 1
ATOM 1413 N N . THR A 1 173 ? -3.073 -2.672 33.737 1.00 85.56 173 THR A N 1
ATOM 1414 C CA . THR A 1 173 ? -1.766 -2.015 33.667 1.00 85.56 173 THR A CA 1
ATOM 1415 C C . THR A 1 173 ? -1.866 -0.587 33.108 1.00 85.56 173 THR A C 1
ATOM 1417 O O . THR A 1 173 ? -2.698 -0.314 32.237 1.00 85.56 173 THR A O 1
ATOM 1420 N N . PRO A 1 174 ? -1.001 0.351 33.550 1.00 86.12 174 PRO A N 1
ATOM 1421 C CA . PRO A 1 174 ? -0.891 1.670 32.921 1.00 86.12 174 PRO A CA 1
ATOM 1422 C C . PRO A 1 174 ? -0.602 1.585 31.416 1.00 86.12 174 PRO A C 1
ATOM 1424 O O . PRO A 1 174 ? -1.161 2.346 30.632 1.00 86.12 174 PRO A O 1
ATOM 1427 N N . SER A 1 175 ? 0.231 0.626 31.001 1.00 81.88 175 SER A N 1
ATOM 1428 C CA . SER A 1 175 ? 0.565 0.401 29.592 1.00 81.88 175 SER A 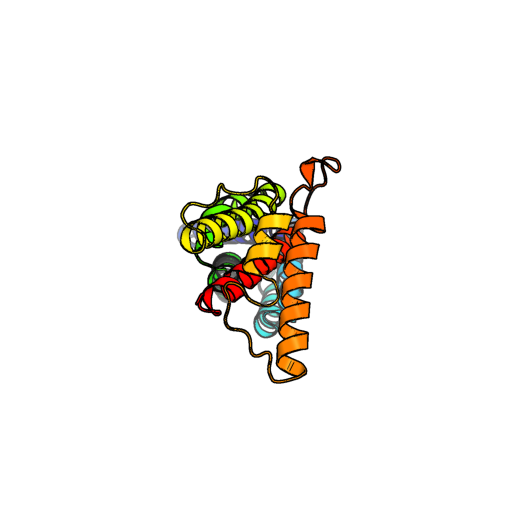CA 1
ATOM 1429 C C . SER A 1 175 ? -0.644 -0.025 28.763 1.00 81.88 175 SER A C 1
ATOM 1431 O O . SER A 1 175 ? -0.831 0.489 27.663 1.00 81.88 175 SER A O 1
ATOM 1433 N N . GLY A 1 176 ? -1.480 -0.921 29.288 1.00 83.12 176 GLY A N 1
ATOM 1434 C CA . GLY A 1 176 ? -2.690 -1.372 28.609 1.00 83.12 176 GLY A CA 1
ATOM 1435 C C . GLY A 1 176 ? -3.738 -0.262 28.453 1.00 83.12 176 GLY A C 1
ATOM 1436 O O . GLY A 1 176 ? -4.281 -0.082 27.361 1.00 83.12 176 GLY A O 1
ATOM 1437 N N . LYS A 1 177 ? -3.930 0.567 29.493 1.00 82.81 177 LYS A N 1
ATOM 1438 C CA . LYS A 1 177 ? -4.784 1.769 29.423 1.00 82.81 177 LYS A CA 1
ATOM 1439 C C . LYS A 1 177 ? -4.295 2.754 28.359 1.00 82.81 177 LYS A C 1
ATOM 1441 O O . LYS A 1 177 ? -5.054 3.108 27.465 1.00 82.81 177 LYS A O 1
ATOM 1446 N N . ASN A 1 178 ? -3.007 3.107 28.394 1.00 86.06 178 ASN A N 1
ATOM 1447 C CA . ASN A 1 178 ? -2.413 4.026 27.420 1.00 86.06 178 ASN A CA 1
ATOM 1448 C C . ASN A 1 178 ? -2.521 3.500 25.979 1.00 86.06 178 ASN A C 1
ATOM 1450 O O . ASN A 1 178 ? -2.735 4.277 25.050 1.00 86.06 178 ASN A O 1
ATOM 1454 N N . TYR A 1 179 ? -2.368 2.187 25.781 1.00 85.00 179 TYR A N 1
ATOM 1455 C CA . TYR A 1 179 ? -2.536 1.567 24.470 1.00 85.00 179 TYR A CA 1
ATOM 1456 C C . TYR A 1 179 ? -3.981 1.684 23.970 1.00 85.00 179 TYR A C 1
ATOM 1458 O O . TYR A 1 179 ? -4.192 2.084 22.827 1.00 85.00 179 TYR A O 1
ATOM 1466 N N . PHE A 1 180 ? -4.970 1.391 24.820 1.00 83.69 180 PHE A N 1
ATOM 1467 C CA . PHE A 1 180 ? -6.386 1.535 24.475 1.00 83.69 180 PHE A CA 1
ATOM 1468 C C . PHE A 1 180 ? -6.752 2.983 24.118 1.00 83.69 180 PHE A C 1
ATOM 1470 O O . PHE A 1 180 ? -7.344 3.220 23.063 1.00 83.69 180 PHE A O 1
ATOM 1477 N N . ASP A 1 181 ? -6.324 3.950 24.933 1.00 85.81 181 ASP A N 1
ATOM 1478 C CA . ASP A 1 181 ? -6.542 5.377 24.669 1.00 85.81 181 ASP A CA 1
ATOM 1479 C C . ASP A 1 181 ? -5.903 5.802 23.338 1.00 85.81 181 ASP A C 1
ATOM 1481 O O . ASP A 1 181 ? -6.509 6.523 22.539 1.00 85.81 181 ASP A O 1
ATOM 1485 N N . GLY A 1 182 ? -4.697 5.296 23.057 1.00 88.69 182 GLY A N 1
ATOM 1486 C CA . GLY A 1 182 ? -4.002 5.508 21.790 1.00 88.69 182 GLY A CA 1
ATOM 1487 C C . GLY A 1 182 ? -4.762 4.936 20.593 1.00 88.69 182 GLY A C 1
ATOM 1488 O O . GLY A 1 182 ? -4.927 5.623 19.584 1.00 88.69 182 GLY A O 1
ATOM 1489 N N . VAL A 1 183 ? -5.279 3.711 20.706 1.00 87.56 183 VAL A N 1
ATOM 1490 C CA . VAL A 1 183 ? -6.107 3.078 19.669 1.00 87.56 183 VAL A CA 1
ATOM 1491 C C . VAL A 1 183 ? -7.366 3.901 19.408 1.00 87.56 183 VAL A C 1
ATOM 1493 O O . VAL A 1 183 ? -7.648 4.231 18.254 1.00 87.56 183 VAL A O 1
ATOM 1496 N N . LYS A 1 184 ? -8.094 4.303 20.456 1.00 87.06 184 LYS A N 1
ATOM 1497 C CA . LYS A 1 184 ? -9.290 5.146 20.318 1.00 87.06 184 LYS A CA 1
ATOM 1498 C C . LYS A 1 184 ? -8.968 6.452 19.584 1.00 87.06 184 LYS A C 1
ATOM 1500 O O . LYS A 1 184 ? -9.651 6.809 18.620 1.00 87.06 184 LYS A O 1
ATOM 1505 N N . ALA A 1 185 ? -7.880 7.119 19.972 1.00 89.62 185 ALA A N 1
ATOM 1506 C CA . ALA A 1 185 ? -7.425 8.341 19.319 1.00 89.62 185 ALA A CA 1
ATOM 1507 C C . ALA A 1 185 ? -7.062 8.124 17.837 1.00 89.62 185 ALA A C 1
ATOM 1509 O O . ALA A 1 185 ? -7.348 8.992 17.010 1.00 89.62 185 ALA A O 1
ATOM 1510 N N . LEU A 1 186 ? -6.471 6.980 17.471 1.00 90.94 186 LEU A N 1
ATOM 1511 C CA . LEU A 1 186 ? -6.181 6.645 16.072 1.00 90.94 186 LEU A CA 1
ATOM 1512 C C . LEU A 1 186 ? -7.462 6.533 15.241 1.00 90.94 186 LEU A C 1
ATOM 1514 O O . LEU A 1 186 ? -7.551 7.172 14.191 1.00 90.94 186 LEU A O 1
ATOM 1518 N N . PHE A 1 187 ? -8.472 5.801 15.722 1.00 89.56 187 PHE A N 1
ATOM 1519 C CA . PHE A 1 187 ? -9.771 5.710 15.047 1.00 89.56 187 PHE A CA 1
ATOM 1520 C C . PHE A 1 187 ? -10.418 7.092 14.883 1.00 89.56 187 PHE A C 1
ATOM 1522 O O . PHE A 1 187 ? -10.884 7.449 13.798 1.00 89.56 187 PHE A O 1
ATOM 1529 N N . ASP A 1 188 ? -10.443 7.903 15.939 1.00 87.44 188 ASP A N 1
ATOM 1530 C CA . ASP A 1 188 ? -11.057 9.229 15.888 1.00 87.44 188 ASP A CA 1
ATOM 1531 C C . ASP A 1 188 ? -10.381 10.163 14.898 1.00 87.44 188 ASP A C 1
ATOM 1533 O O . ASP A 1 188 ? -11.061 10.805 14.091 1.00 87.44 188 ASP A O 1
ATOM 1537 N N . ASN A 1 189 ? -9.055 10.212 14.928 1.00 89.19 189 ASN A N 1
ATOM 1538 C CA . ASN A 1 189 ? -8.299 11.107 14.070 1.00 89.19 189 ASN A CA 1
ATOM 1539 C C . ASN A 1 189 ? -8.275 10.620 12.616 1.00 89.19 189 ASN A C 1
ATOM 1541 O O . ASN A 1 189 ? -8.384 11.453 11.718 1.00 89.19 189 ASN A O 1
ATOM 1545 N N . ALA A 1 190 ? -8.247 9.306 12.361 1.00 89.25 190 ALA A N 1
ATOM 1546 C CA . ALA A 1 190 ? -8.332 8.756 11.007 1.00 89.25 190 ALA A CA 1
ATOM 1547 C C . ALA A 1 190 ? -9.650 9.145 10.317 1.00 89.25 190 ALA A C 1
ATOM 1549 O O . ALA A 1 190 ? -9.641 9.672 9.202 1.00 89.25 190 ALA A O 1
ATOM 1550 N N . PHE A 1 191 ? -10.790 8.971 10.998 1.00 85.75 191 PHE A N 1
ATOM 1551 C CA . PHE A 1 191 ? -12.091 9.354 10.440 1.00 85.75 191 PHE A CA 1
ATOM 1552 C C . PHE A 1 191 ? -12.265 10.873 10.321 1.00 85.75 191 PHE A C 1
ATOM 1554 O O . PHE A 1 191 ? -12.892 11.329 9.368 1.00 85.75 191 PHE A O 1
AT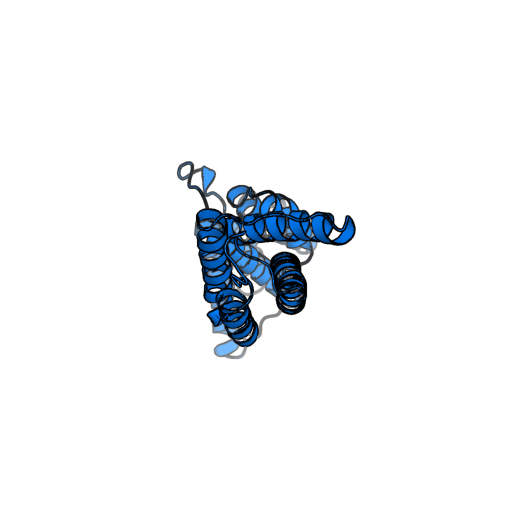OM 1561 N N . LYS A 1 192 ? -11.703 11.673 11.238 1.00 84.44 192 LYS A N 1
ATOM 1562 C CA . LYS A 1 192 ? -11.732 13.142 11.121 1.00 84.44 192 LYS A CA 1
ATOM 1563 C C . LYS A 1 192 ? -10.887 13.648 9.950 1.00 84.44 192 LYS A C 1
ATOM 1565 O O . LYS A 1 192 ? -11.313 14.566 9.260 1.00 84.44 192 LYS A O 1
ATOM 1570 N N . ALA A 1 193 ? -9.714 13.059 9.726 1.00 81.88 193 ALA A N 1
ATOM 1571 C CA . ALA A 1 193 ? -8.767 13.525 8.718 1.00 81.88 193 ALA A CA 1
ATOM 1572 C C . ALA A 1 193 ? -9.098 13.042 7.298 1.00 81.88 193 ALA A C 1
ATOM 1574 O O . ALA A 1 193 ? -8.866 13.770 6.334 1.00 81.88 193 ALA A O 1
ATOM 1575 N N . TYR A 1 194 ? -9.609 11.814 7.153 1.00 77.56 194 TYR A N 1
ATOM 1576 C CA . TYR A 1 194 ? -9.564 11.122 5.861 1.00 77.56 194 TYR A CA 1
ATOM 1577 C C . TYR A 1 194 ? -10.896 10.558 5.365 1.00 77.56 194 TYR A C 1
ATOM 1579 O O . TYR A 1 194 ? -10.955 10.104 4.227 1.00 77.56 194 TYR A O 1
ATOM 1587 N N . ARG A 1 195 ? -11.973 10.604 6.162 1.00 65.56 195 ARG A N 1
ATOM 1588 C CA . ARG A 1 195 ? -13.290 10.071 5.760 1.00 65.56 195 ARG A CA 1
ATOM 1589 C C . ARG A 1 195 ? -13.915 10.823 4.583 1.00 65.56 195 ARG A C 1
ATOM 1591 O O . ARG A 1 195 ? -14.736 10.250 3.877 1.00 65.56 195 ARG A O 1
ATOM 1598 N N . ASN A 1 196 ? -13.593 12.105 4.401 1.00 61.62 196 ASN A N 1
ATOM 1599 C CA . ASN A 1 196 ? -14.235 12.915 3.367 1.00 61.62 196 ASN A CA 1
ATOM 1600 C C . ASN A 1 196 ? -13.289 13.943 2.716 1.00 61.62 196 ASN A C 1
ATOM 1602 O O . ASN A 1 196 ? -13.460 15.147 2.914 1.00 61.62 196 ASN A O 1
ATOM 1606 N N . PRO A 1 197 ? -12.279 13.505 1.939 1.00 52.56 197 PRO A N 1
ATOM 1607 C CA . PRO A 1 197 ? -11.392 14.421 1.224 1.00 52.56 197 PRO A CA 1
ATOM 1608 C C . PRO A 1 197 ? -12.147 15.214 0.145 1.00 52.56 197 PRO A C 1
ATOM 1610 O O . PRO A 1 197 ? -11.892 16.402 -0.028 1.00 52.56 197 PRO A O 1
ATOM 1613 N N . ALA A 1 198 ? -13.126 14.586 -0.522 1.00 48.94 198 ALA A N 1
ATOM 1614 C CA . ALA A 1 198 ? -13.908 15.181 -1.607 1.00 48.94 198 ALA A CA 1
ATOM 1615 C C . ALA A 1 198 ? -14.779 16.377 -1.167 1.00 48.94 198 ALA A C 1
ATOM 1617 O O . ALA A 1 198 ? -15.006 17.298 -1.952 1.00 48.94 198 ALA A O 1
ATOM 1618 N N . ALA A 1 199 ? -15.218 16.432 0.098 1.00 51.34 199 ALA A N 1
ATOM 1619 C CA . ALA A 1 199 ? -15.913 17.606 0.640 1.00 51.34 199 ALA A CA 1
ATOM 1620 C C . ALA A 1 199 ? -14.988 18.814 0.889 1.00 51.34 199 ALA A C 1
ATOM 1622 O O . ALA A 1 199 ? -15.475 19.931 1.073 1.00 51.34 199 ALA A O 1
ATOM 1623 N N . HIS A 1 200 ? -13.665 18.624 0.869 1.00 53.69 200 HIS A N 1
ATOM 1624 C CA . HIS A 1 200 ? -12.673 19.653 1.187 1.00 53.69 200 HIS A CA 1
ATOM 1625 C C . HIS A 1 200 ? -11.949 20.246 -0.040 1.00 53.69 200 HIS A C 1
ATOM 1627 O O . HIS A 1 200 ? -10.921 20.899 0.134 1.00 53.69 200 HIS A O 1
ATOM 1633 N N . ARG A 1 201 ? -12.562 20.171 -1.239 1.00 53.16 201 ARG A N 1
ATOM 1634 C CA . ARG A 1 201 ? -12.030 20.484 -2.597 1.00 53.16 201 ARG A CA 1
ATOM 1635 C C . ARG A 1 201 ? -11.473 19.225 -3.271 1.00 53.16 201 ARG A C 1
ATOM 1637 O O . ARG A 1 201 ? -11.134 18.274 -2.583 1.00 53.16 201 ARG A O 1
ATOM 1644 N N . ASN A 1 202 ? -11.374 19.229 -4.605 1.00 56.62 202 ASN A N 1
ATOM 1645 C CA . ASN A 1 202 ? -10.746 18.175 -5.421 1.00 56.62 202 ASN A CA 1
ATOM 1646 C C . ASN A 1 202 ? -9.250 18.021 -5.070 1.00 56.62 202 ASN A C 1
ATOM 1648 O O . ASN A 1 202 ? -8.380 18.461 -5.821 1.00 56.62 202 ASN A O 1
ATOM 1652 N N . ILE A 1 203 ? -8.944 17.479 -3.893 1.00 65.75 203 ILE A N 1
ATOM 1653 C CA . ILE A 1 203 ? -7.587 17.232 -3.423 1.00 65.75 203 ILE A CA 1
ATOM 1654 C C . ILE A 1 203 ? -7.119 15.948 -4.092 1.00 65.75 203 ILE A C 1
ATOM 1656 O O . ILE A 1 203 ? -7.590 14.860 -3.768 1.00 65.75 203 ILE A O 1
ATOM 1660 N N . THR A 1 204 ? -6.186 16.082 -5.026 1.00 71.44 204 THR A N 1
ATOM 1661 C CA . THR A 1 204 ? -5.507 14.941 -5.632 1.00 71.44 204 THR A CA 1
ATOM 1662 C C . THR A 1 204 ? -4.620 14.283 -4.579 1.00 71.44 204 THR A C 1
ATOM 1664 O O . THR A 1 204 ? -3.754 14.938 -3.999 1.00 71.44 204 THR A O 1
ATOM 1667 N N . ILE A 1 205 ? -4.842 12.997 -4.320 1.00 82.00 205 ILE A N 1
ATOM 1668 C CA . ILE A 1 205 ? -4.048 12.201 -3.380 1.00 82.00 205 ILE A CA 1
ATOM 1669 C C . ILE A 1 205 ? -2.940 11.508 -4.170 1.00 82.00 205 ILE A C 1
ATOM 1671 O O . ILE A 1 205 ? -3.191 10.909 -5.218 1.00 82.00 205 ILE A O 1
ATOM 1675 N N . SER A 1 206 ? -1.700 11.599 -3.693 1.00 83.19 206 SER A N 1
ATOM 1676 C CA . SER A 1 206 ? -0.587 10.887 -4.322 1.00 83.19 206 SER A CA 1
ATOM 1677 C C . SER A 1 206 ? -0.681 9.379 -4.074 1.00 83.19 206 SER A C 1
ATOM 1679 O O . SER A 1 206 ? -1.207 8.934 -3.054 1.00 83.19 206 SER A O 1
ATOM 1681 N N . GLN A 1 207 ? -0.082 8.579 -4.961 1.00 81.94 207 GLN A N 1
ATOM 1682 C CA . GLN A 1 207 ? 0.056 7.130 -4.768 1.00 81.94 207 GLN A CA 1
ATOM 1683 C C . GLN A 1 207 ? 0.589 6.780 -3.368 1.00 81.94 207 GLN A C 1
ATOM 1685 O O . GLN A 1 207 ? 0.076 5.890 -2.692 1.00 81.94 207 GLN A O 1
ATOM 1690 N N . ARG A 1 208 ? 1.616 7.516 -2.928 1.00 85.81 208 ARG A N 1
ATOM 1691 C CA . ARG A 1 208 ? 2.215 7.387 -1.601 1.00 85.81 208 ARG A CA 1
ATOM 1692 C C . ARG A 1 208 ? 1.176 7.524 -0.492 1.00 85.81 208 ARG A C 1
ATOM 1694 O O . ARG A 1 208 ? 1.080 6.658 0.371 1.00 85.81 208 ARG A O 1
ATOM 1701 N N . GLU A 1 209 ? 0.448 8.635 -0.496 1.00 88.88 209 GLU A N 1
ATOM 1702 C CA . GLU A 1 209 ? -0.518 8.962 0.554 1.00 88.88 209 GLU A CA 1
ATOM 1703 C C . GLU A 1 209 ? -1.685 7.975 0.555 1.00 88.88 209 GLU A C 1
ATOM 1705 O O . GLU A 1 209 ? -2.191 7.619 1.618 1.00 88.88 209 GLU A O 1
ATOM 1710 N N . ALA A 1 210 ? -2.098 7.493 -0.620 1.00 90.31 210 ALA A N 1
ATOM 1711 C CA . ALA A 1 210 ? -3.097 6.439 -0.710 1.00 90.31 210 ALA A CA 1
ATOM 1712 C C . ALA A 1 210 ? -2.602 5.138 -0.068 1.00 90.31 210 ALA A C 1
ATOM 1714 O O . ALA A 1 210 ? -3.330 4.549 0.728 1.00 90.31 210 ALA A O 1
ATOM 1715 N N . ALA A 1 211 ? -1.353 4.735 -0.324 1.00 90.88 211 ALA A N 1
ATOM 1716 C CA . ALA A 1 211 ? -0.756 3.565 0.317 1.00 90.88 211 ALA A CA 1
ATOM 1717 C C . ALA A 1 211 ? -0.689 3.710 1.848 1.00 90.88 211 ALA A C 1
ATOM 1719 O O . ALA A 1 211 ? -1.032 2.775 2.570 1.00 90.88 211 ALA A O 1
ATOM 1720 N N . GLU A 1 212 ? -0.305 4.889 2.351 1.00 92.25 212 GLU A N 1
ATOM 1721 C CA . GLU A 1 212 ? -0.265 5.194 3.789 1.00 92.25 212 GLU A CA 1
ATOM 1722 C C . GLU A 1 212 ? -1.663 5.095 4.428 1.00 92.25 212 GLU A C 1
ATOM 1724 O O . GLU A 1 212 ? -1.819 4.494 5.493 1.00 92.25 212 GLU A O 1
ATOM 1729 N N . ARG A 1 213 ? -2.703 5.612 3.760 1.00 93.06 213 ARG A N 1
ATOM 1730 C CA . ARG A 1 213 ? -4.096 5.530 4.239 1.00 93.06 213 ARG A CA 1
ATOM 1731 C C . ARG A 1 213 ? -4.662 4.111 4.183 1.00 93.06 213 ARG A C 1
ATOM 1733 O O . ARG A 1 213 ? -5.358 3.709 5.112 1.00 93.06 213 ARG A O 1
ATOM 1740 N N . ILE A 1 214 ? -4.350 3.348 3.134 1.00 94.62 214 ILE A N 1
ATOM 1741 C CA . ILE A 1 214 ? -4.728 1.931 3.007 1.00 94.62 214 ILE A CA 1
ATOM 1742 C C . ILE A 1 214 ? -4.064 1.106 4.116 1.00 94.62 214 ILE A C 1
ATOM 1744 O O . ILE A 1 214 ? -4.728 0.290 4.754 1.00 94.62 214 ILE A O 1
ATOM 1748 N N . MET A 1 215 ? -2.783 1.355 4.397 1.00 94.69 215 MET A N 1
ATOM 1749 C CA . MET A 1 215 ? -2.066 0.694 5.488 1.00 94.69 215 MET A CA 1
ATOM 1750 C C . MET A 1 215 ? -2.655 1.056 6.857 1.00 94.69 215 MET A C 1
ATOM 1752 O O . MET A 1 215 ? -2.860 0.171 7.683 1.00 94.69 215 MET A O 1
ATOM 1756 N N . LEU A 1 216 ? -3.000 2.328 7.086 1.00 94.75 216 LEU A N 1
ATOM 1757 C CA . LEU A 1 216 ? -3.695 2.746 8.306 1.00 94.75 216 LEU A CA 1
ATOM 1758 C C . LEU A 1 216 ? -5.048 2.032 8.451 1.00 94.75 216 LEU A C 1
ATOM 1760 O O . LEU A 1 216 ? -5.332 1.482 9.508 1.00 94.75 216 LEU A O 1
ATOM 1764 N N . ALA A 1 217 ? -5.864 1.990 7.394 1.00 95.31 217 ALA A N 1
ATOM 1765 C CA . ALA A 1 217 ? -7.142 1.277 7.407 1.00 95.31 217 ALA A CA 1
ATOM 1766 C C . ALA A 1 217 ? -6.963 -0.224 7.703 1.00 95.31 217 ALA A C 1
ATOM 1768 O O . ALA A 1 217 ? -7.701 -0.786 8.509 1.00 95.31 217 ALA A O 1
ATOM 1769 N N . SER A 1 218 ? -5.942 -0.851 7.113 1.00 95.56 218 SER A N 1
ATOM 1770 C CA . SER A 1 218 ? -5.547 -2.235 7.397 1.00 95.56 218 SER A CA 1
ATOM 1771 C C . SER A 1 218 ? -5.180 -2.443 8.868 1.00 95.56 218 SER A C 1
ATOM 1773 O O . SER A 1 218 ? -5.679 -3.365 9.508 1.00 95.56 218 SER A O 1
ATOM 1775 N N . GLN A 1 219 ? -4.359 -1.555 9.433 1.00 94.00 219 GLN A N 1
ATOM 1776 C CA . GLN A 1 219 ? -3.978 -1.610 10.842 1.00 94.00 219 GLN A CA 1
ATOM 1777 C C . GLN A 1 219 ? -5.203 -1.500 11.761 1.00 94.00 219 GLN A C 1
ATOM 1779 O O . GLN A 1 219 ? -5.310 -2.253 12.726 1.00 94.00 219 GLN A O 1
ATOM 1784 N N . LEU A 1 220 ? -6.141 -0.599 11.448 1.00 92.69 220 LEU A N 1
ATOM 1785 C CA . LEU A 1 220 ? -7.391 -0.463 12.196 1.00 92.69 220 LEU A CA 1
ATOM 1786 C C . LEU A 1 220 ? -8.240 -1.742 12.120 1.00 92.69 220 LEU A C 1
ATOM 1788 O O . LEU A 1 220 ? -8.775 -2.153 13.144 1.00 92.69 220 LEU A O 1
ATOM 1792 N N . MET A 1 221 ? -8.321 -2.404 10.960 1.00 93.06 221 MET A N 1
ATOM 1793 C CA . MET A 1 221 ? -9.009 -3.698 10.830 1.00 93.06 221 MET A CA 1
ATOM 1794 C C . MET A 1 221 ? -8.384 -4.779 11.711 1.00 93.06 221 MET A C 1
ATOM 1796 O O . MET A 1 221 ? -9.095 -5.417 12.478 1.00 93.06 221 MET A O 1
ATOM 1800 N N . TYR A 1 222 ? -7.059 -4.945 11.667 1.00 91.44 222 TYR A N 1
ATOM 1801 C CA . TYR A 1 222 ? -6.385 -5.947 12.496 1.00 91.44 222 TYR A CA 1
ATOM 1802 C C . TYR A 1 222 ? -6.573 -5.693 13.994 1.00 91.44 222 TYR A C 1
ATOM 1804 O O . TYR A 1 222 ? -6.739 -6.641 14.754 1.00 91.44 222 TYR A O 1
ATOM 1812 N N . VAL A 1 223 ? -6.627 -4.430 14.428 1.00 88.75 223 VAL A N 1
ATOM 1813 C CA . VAL A 1 223 ? -6.967 -4.099 15.821 1.00 88.75 223 VAL A CA 1
ATOM 1814 C C . VAL A 1 223 ? -8.379 -4.575 16.187 1.00 88.75 223 VAL A C 1
ATOM 1816 O O . VAL A 1 223 ? -8.581 -5.040 17.308 1.00 88.75 223 VAL A O 1
ATOM 1819 N N . LEU A 1 224 ? -9.344 -4.478 15.267 1.00 86.56 224 LEU A N 1
ATOM 1820 C CA . LEU A 1 224 ? -10.715 -4.957 15.480 1.00 86.56 224 LEU A CA 1
ATOM 1821 C C . LEU A 1 224 ? -10.819 -6.490 15.438 1.00 86.56 224 LEU A C 1
ATOM 1823 O O . LEU A 1 224 ? -11.680 -7.037 16.116 1.00 86.56 224 LEU A O 1
ATOM 1827 N N . ASP A 1 225 ? -9.953 -7.171 14.687 1.00 85.50 225 ASP A N 1
ATOM 1828 C CA . ASP A 1 225 ? -9.933 -8.638 14.583 1.00 85.50 225 ASP A CA 1
ATOM 1829 C C . ASP A 1 225 ? -9.192 -9.315 15.744 1.00 85.50 225 ASP A C 1
ATOM 1831 O O . ASP A 1 225 ? -9.639 -10.332 16.278 1.00 85.50 225 ASP A O 1
ATOM 1835 N N . GLU A 1 226 ? -8.034 -8.774 16.137 1.00 76.44 226 GLU A N 1
ATOM 1836 C CA . GLU A 1 226 ? -7.199 -9.340 17.203 1.00 76.44 226 GLU A CA 1
ATOM 1837 C C . GLU A 1 226 ? -7.882 -9.267 18.565 1.00 76.44 226 GLU A C 1
ATOM 1839 O O . GLU A 1 226 ? -7.686 -10.128 19.430 1.00 76.44 226 GLU A O 1
ATOM 1844 N N . LYS A 1 227 ? -8.650 -8.202 18.788 1.00 66.44 227 LYS A N 1
ATOM 1845 C CA . LYS A 1 227 ? -9.360 -8.001 20.040 1.00 66.44 227 LYS A CA 1
ATOM 1846 C C . LYS A 1 227 ? -10.707 -8.689 19.910 1.00 66.44 227 LYS A C 1
ATOM 1848 O O . LYS A 1 227 ? -11.572 -8.255 19.165 1.00 66.44 227 LYS A O 1
ATOM 1853 N N . ARG A 1 228 ? -10.892 -9.787 20.642 1.00 57.88 228 ARG A N 1
ATOM 1854 C CA . ARG A 1 228 ? -12.194 -10.451 20.686 1.00 57.88 228 ARG A CA 1
ATOM 1855 C C . ARG A 1 228 ? -13.214 -9.518 21.305 1.00 57.88 228 ARG A C 1
ATOM 1857 O O . ARG A 1 228 ? -12.922 -8.821 22.283 1.00 57.88 228 ARG A O 1
ATOM 1864 N N . ILE A 1 229 ? -14.403 -9.549 20.727 1.00 57.56 229 ILE A N 1
ATOM 1865 C CA . ILE A 1 229 ? -15.546 -8.936 21.356 1.00 57.56 229 ILE A CA 1
ATOM 1866 C C . ILE A 1 229 ? -16.117 -9.920 22.386 1.00 57.56 229 ILE A C 1
ATOM 1868 O O . ILE A 1 229 ? -16.246 -11.110 22.091 1.00 57.56 229 ILE A O 1
ATOM 1872 N N . LYS A 1 230 ? -16.366 -9.431 23.603 1.00 54.31 230 LYS A N 1
ATOM 1873 C CA . LYS A 1 230 ? -17.032 -10.147 24.700 1.00 54.31 230 LYS A CA 1
ATOM 1874 C C . LYS A 1 230 ? -18.492 -10.431 24.365 1.00 54.31 230 LYS A C 1
ATOM 1876 O O . LYS A 1 230 ? -18.947 -11.533 24.736 1.00 54.31 230 LYS A O 1
#